Protein AF-A0A1J6I7J4-F1 (afdb_monomer_lite)

Sequence (229 aa):
MTAVVKELNVFGKALRKLKGFAKSGVIAELDLENLRLIEEYEADLLDKGVRLSNWLIREGGPSLFGVVHERLVAMYVCAGRGIEAERHLWQMKLVGKEVSGDLHDIVLAICASQKEPEVGPISRLLTRMEASSSLQKKKTLSWLLRGYIKGGHFENAAETVIKMLDLGLYPEFLDRAAVLQGLRRRIQQSGTLEIYLNLCKNLSDASLIGPCLVYLYVNKYRLWIIRML

Foldseek 3Di:
DVVLLVVLLVLLVVVVVVVVCCVVVVDPDDDPVNVVVSVVVLVVSLVVLVVVLVVCVVVHDLVCQLVSLVSNLSSCLSVLNLVSNLVSVVSNVVSVHDDDLVSLLSSLLSLLQDLDRDPVSNVVSCVVLVPDDLVSVLSSLQSSLNSNLNNLVLLVNLVSQLVCVVSVHHHDLVSLVSSLVSLVVVVVDPPSVVSNVVSLVSCVVVVNDPWDWDWDQDPVVRDTDTDID

Secondary structure (DSSP, 8-state):
-HHHHHHHHHHHHHHHHHHHHHHTTSSPPPPHHHHHHHHHHHHHHHHHHHHHHHHHHHHS-GGGHHHHHHHHHHHHHHTT-HHHHHHHHHHHHHTT----HHHHHHHHHHHHTSSS--HHHHHHHHHHHHTS-HHHHHHHHHHHHHHHHHHT-HHHHHHHHHHHHHTT----HHHHHHHHHHHHHTTTSTTHHHHHHHHHHHHHHTTSS---EEEEEEGGGTEEEEEE-

Structure (mmCIF, N/CA/C/O backbone):
data_AF-A0A1J6I7J4-F1
#
_entry.id   AF-A0A1J6I7J4-F1
#
loop_
_atom_site.group_PDB
_atom_site.id
_atom_site.type_symbol
_atom_site.label_atom_id
_atom_site.label_alt_id
_atom_site.label_comp_id
_atom_site.label_asym_id
_atom_site.label_entity_id
_atom_site.label_seq_id
_atom_site.pdbx_PDB_ins_code
_atom_site.Cartn_x
_atom_site.Cartn_y
_atom_site.Cartn_z
_atom_site.occupancy
_atom_site.B_iso_or_equiv
_atom_site.auth_seq_id
_atom_site.auth_comp_id
_atom_site.auth_asym_id
_atom_site.auth_atom_id
_atom_site.pdbx_PDB_model_num
ATOM 1 N N . MET A 1 1 ? 6.935 -3.105 -24.595 1.00 90.12 1 MET A N 1
ATOM 2 C CA . MET A 1 1 ? 6.648 -2.997 -23.142 1.00 90.12 1 MET A CA 1
ATOM 3 C C . MET A 1 1 ? 5.395 -2.186 -22.814 1.00 90.12 1 MET A C 1
ATOM 5 O O . MET A 1 1 ? 4.614 -2.637 -21.993 1.00 90.12 1 MET A O 1
ATOM 9 N N . THR A 1 2 ? 5.137 -1.032 -23.447 1.00 92.94 2 THR A N 1
ATOM 10 C CA . THR A 1 2 ? 3.926 -0.222 -23.169 1.00 92.94 2 THR A CA 1
ATOM 11 C C . THR A 1 2 ? 2.611 -1.001 -23.294 1.00 92.94 2 THR A C 1
ATOM 13 O O . THR A 1 2 ? 1.718 -0.805 -22.477 1.00 92.94 2 THR A O 1
ATOM 16 N N . ALA A 1 3 ? 2.498 -1.895 -24.283 1.00 95.25 3 ALA A N 1
ATOM 17 C CA . ALA A 1 3 ? 1.334 -2.768 -24.444 1.00 95.25 3 ALA A CA 1
ATOM 18 C C . ALA A 1 3 ? 1.115 -3.681 -23.223 1.00 95.25 3 ALA A C 1
ATOM 20 O O . ALA A 1 3 ? 0.004 -3.734 -22.717 1.00 95.25 3 ALA A O 1
ATOM 21 N N . VAL A 1 4 ? 2.181 -4.289 -22.686 1.00 95.88 4 VAL A N 1
ATOM 22 C CA . VAL A 1 4 ? 2.126 -5.132 -21.474 1.00 95.88 4 VAL A CA 1
ATOM 23 C C . VAL A 1 4 ? 1.622 -4.335 -20.270 1.00 95.88 4 VAL A C 1
ATOM 25 O O . VAL A 1 4 ? 0.728 -4.783 -19.564 1.00 95.88 4 VAL A O 1
ATOM 28 N N . VAL A 1 5 ? 2.132 -3.115 -20.065 1.00 96.56 5 VAL A N 1
ATOM 29 C CA . VAL A 1 5 ? 1.671 -2.240 -18.970 1.00 96.56 5 VAL A CA 1
ATOM 30 C C . VAL A 1 5 ? 0.188 -1.887 -19.125 1.00 96.56 5 VAL A C 1
ATOM 32 O O . VAL A 1 5 ? -0.555 -1.888 -18.146 1.00 96.56 5 VAL A O 1
ATOM 35 N N . LYS A 1 6 ? -0.260 -1.580 -20.350 1.00 97.06 6 LYS A N 1
ATOM 36 C CA . LYS A 1 6 ? -1.675 -1.293 -20.621 1.00 97.06 6 LYS A CA 1
ATOM 37 C C . LYS A 1 6 ? -2.552 -2.510 -20.334 1.00 97.06 6 LYS A C 1
ATOM 39 O O . LYS A 1 6 ? -3.569 -2.347 -19.667 1.00 97.06 6 LYS A O 1
ATOM 44 N N . GLU A 1 7 ? -2.132 -3.686 -20.785 1.00 97.38 7 GLU A N 1
ATOM 45 C CA . GLU A 1 7 ? -2.846 -4.944 -20.577 1.00 97.38 7 GLU A CA 1
ATOM 46 C C . GLU A 1 7 ? -2.979 -5.265 -19.085 1.00 97.38 7 GLU A C 1
ATOM 48 O O . GLU A 1 7 ? -4.094 -5.390 -18.589 1.00 97.38 7 GLU A O 1
ATOM 53 N N . LEU A 1 8 ? -1.875 -5.245 -18.328 1.00 96.69 8 LEU A N 1
ATOM 54 C CA . LEU A 1 8 ? -1.898 -5.458 -16.875 1.00 96.69 8 LEU A CA 1
ATOM 55 C C . LEU A 1 8 ? -2.769 -4.433 -16.139 1.00 96.69 8 LEU A C 1
ATOM 57 O O . LEU A 1 8 ? -3.445 -4.768 -15.170 1.00 96.69 8 LEU A O 1
ATOM 61 N N . ASN A 1 9 ? -2.796 -3.177 -16.590 1.00 96.31 9 ASN A N 1
ATOM 62 C CA . ASN A 1 9 ? -3.659 -2.165 -15.987 1.00 96.31 9 ASN A CA 1
ATOM 63 C C . ASN A 1 9 ? -5.150 -2.452 -16.238 1.00 96.31 9 ASN A C 1
ATOM 65 O O . ASN A 1 9 ? -5.967 -2.300 -15.326 1.00 96.31 9 ASN A O 1
ATOM 69 N N . VAL A 1 10 ? -5.527 -2.846 -17.460 1.00 97.12 10 VAL A N 1
ATOM 70 C CA . VAL A 1 10 ? -6.915 -3.228 -17.772 1.00 97.12 10 VAL A CA 1
ATOM 71 C C . VAL A 1 10 ? -7.292 -4.497 -17.012 1.00 97.12 10 VAL A C 1
ATOM 73 O O . VAL A 1 10 ? -8.324 -4.510 -16.338 1.00 97.12 10 VAL A O 1
ATOM 76 N N . PHE A 1 11 ? -6.422 -5.503 -17.026 1.00 96.12 11 PHE A N 1
ATOM 77 C CA . PHE A 1 11 ? -6.580 -6.744 -16.279 1.00 96.12 11 PHE A CA 1
ATOM 78 C C . PHE A 1 11 ? -6.774 -6.489 -14.778 1.00 96.12 11 PHE A C 1
ATOM 80 O O . PHE A 1 11 ? -7.785 -6.885 -14.201 1.00 96.12 11 PHE A O 1
ATOM 87 N N . GLY A 1 12 ? -5.895 -5.705 -14.147 1.00 93.88 12 GLY A N 1
ATOM 88 C CA . GLY A 1 12 ? -6.000 -5.359 -12.729 1.00 93.88 12 GLY A CA 1
ATOM 89 C C . GLY A 1 12 ? -7.252 -4.540 -12.379 1.00 93.88 12 GLY A C 1
ATOM 90 O O . GLY A 1 12 ? -7.748 -4.600 -11.249 1.00 93.88 12 GLY A O 1
ATOM 91 N N . LYS A 1 13 ? -7.807 -3.762 -13.320 1.00 94.62 13 LYS A N 1
ATOM 92 C CA . LYS A 1 13 ? -9.119 -3.103 -13.153 1.00 94.62 13 LYS A CA 1
ATOM 93 C C . LYS A 1 13 ? -10.266 -4.110 -13.237 1.00 94.62 13 LYS A C 1
ATOM 95 O O . LYS A 1 13 ? -11.162 -4.060 -12.392 1.00 94.62 13 LYS A O 1
ATOM 100 N N . ALA A 1 14 ? -10.227 -5.019 -14.208 1.00 95.12 14 ALA A N 1
ATOM 101 C CA . ALA A 1 14 ? -11.224 -6.072 -14.369 1.00 95.12 14 ALA A CA 1
ATOM 102 C C . ALA A 1 14 ? -11.257 -6.997 -13.143 1.00 95.12 14 ALA A C 1
ATOM 104 O O . ALA A 1 14 ? -12.323 -7.210 -12.567 1.00 95.12 14 ALA A O 1
ATOM 105 N N . LEU A 1 15 ? -10.091 -7.430 -12.655 1.00 93.31 15 LEU A N 1
ATOM 106 C CA . LEU A 1 15 ? -9.968 -8.284 -11.475 1.00 93.31 15 LEU A CA 1
ATOM 107 C C . LEU A 1 15 ? -10.516 -7.611 -10.209 1.00 93.31 15 LEU A C 1
ATOM 109 O O . LEU A 1 15 ? -11.200 -8.246 -9.407 1.00 93.31 15 LEU A O 1
ATOM 113 N N . ARG A 1 16 ? -10.275 -6.305 -10.027 1.00 91.75 16 ARG A N 1
ATOM 114 C CA . ARG A 1 16 ? -10.876 -5.541 -8.919 1.00 91.75 16 ARG A CA 1
ATOM 115 C C . ARG A 1 16 ? -12.399 -5.512 -8.997 1.00 91.75 16 ARG A C 1
ATOM 117 O O . ARG A 1 16 ? -13.049 -5.655 -7.964 1.00 91.75 16 ARG A O 1
ATOM 124 N N . LYS A 1 17 ? -12.961 -5.344 -10.196 1.00 94.00 17 LYS A N 1
ATOM 125 C CA . LYS A 1 17 ? -14.413 -5.351 -10.414 1.00 94.00 17 LYS A CA 1
ATOM 126 C C . LYS A 1 17 ? -15.009 -6.734 -10.134 1.00 94.00 17 LYS A C 1
ATOM 128 O O . LYS A 1 17 ? -15.995 -6.823 -9.410 1.00 94.00 17 LYS A O 1
ATOM 133 N N . LEU A 1 18 ? -14.355 -7.794 -10.610 1.00 92.88 18 LEU A N 1
ATOM 134 C CA . LEU A 1 18 ? -14.734 -9.187 -10.363 1.00 92.88 18 LEU A CA 1
ATOM 135 C C . LEU A 1 18 ? -14.739 -9.521 -8.862 1.00 92.88 18 LEU A C 1
ATOM 137 O O . LEU A 1 18 ? -15.746 -9.984 -8.334 1.00 92.88 18 LEU A O 1
ATOM 141 N N . LYS A 1 19 ? -13.657 -9.184 -8.145 1.00 89.88 19 LYS A N 1
ATOM 142 C CA . LYS A 1 19 ? -13.578 -9.331 -6.679 1.00 89.88 19 LYS A CA 1
ATOM 143 C C . LYS A 1 19 ? -14.652 -8.511 -5.956 1.00 89.88 19 LYS A C 1
ATOM 145 O O . LYS A 1 19 ? -15.117 -8.918 -4.896 1.00 89.88 19 LYS A O 1
ATOM 150 N N . GLY A 1 20 ? -15.038 -7.361 -6.509 1.00 91.00 20 GLY A N 1
ATOM 151 C CA . GLY A 1 20 ? -16.156 -6.557 -6.016 1.00 91.00 20 GLY A CA 1
ATOM 152 C C . GLY A 1 20 ? -17.492 -7.294 -6.113 1.00 91.00 20 GLY A C 1
ATOM 153 O O . GLY A 1 20 ? -18.204 -7.361 -5.117 1.00 91.00 20 GLY A O 1
ATOM 154 N N . PHE A 1 21 ? -17.791 -7.898 -7.268 1.00 92.75 21 PHE A N 1
ATOM 155 C CA . PHE A 1 21 ? -19.015 -8.681 -7.470 1.00 92.75 21 PHE A CA 1
ATOM 156 C C . PHE A 1 21 ? -19.095 -9.913 -6.569 1.00 92.75 21 PHE A C 1
ATOM 158 O O . PHE A 1 21 ? -20.166 -10.200 -6.034 1.00 92.75 21 PHE A O 1
ATOM 165 N N . ALA A 1 22 ? -17.971 -10.604 -6.359 1.00 91.19 22 ALA A N 1
ATOM 166 C CA . ALA A 1 22 ? -17.907 -11.727 -5.427 1.00 91.19 22 ALA A CA 1
ATOM 167 C C . ALA A 1 22 ? -18.201 -11.264 -3.989 1.00 91.19 22 ALA A C 1
ATOM 169 O O . ALA A 1 22 ? -19.047 -11.832 -3.308 1.00 91.19 22 ALA A O 1
ATOM 170 N N . LYS A 1 23 ? -17.588 -10.155 -3.544 1.00 88.50 23 LYS A N 1
ATOM 171 C CA . LYS A 1 23 ? -17.830 -9.586 -2.204 1.00 88.50 23 LYS A CA 1
ATOM 172 C C . LYS A 1 23 ? -19.267 -9.116 -1.979 1.00 88.50 23 LYS A C 1
ATOM 174 O O . LYS A 1 23 ? -19.726 -9.139 -0.843 1.00 88.50 23 LYS A O 1
ATOM 179 N N . SER A 1 24 ? -19.959 -8.659 -3.022 1.00 92.69 24 SER A N 1
ATOM 180 C CA . SER A 1 24 ? -21.369 -8.264 -2.936 1.00 92.69 24 SER A CA 1
ATOM 181 C C . SER A 1 24 ? -22.344 -9.436 -3.092 1.00 92.69 24 SER A C 1
ATOM 183 O O . SER A 1 24 ? -23.548 -9.202 -3.086 1.00 92.69 24 SER A O 1
ATOM 185 N N . GLY A 1 25 ? -21.854 -10.667 -3.278 1.00 90.75 25 GLY A N 1
ATOM 186 C CA . GLY A 1 25 ? -22.686 -11.855 -3.493 1.00 90.75 25 GLY A CA 1
ATOM 187 C C . GLY A 1 25 ? -23.414 -11.880 -4.841 1.00 90.75 25 GLY A C 1
ATOM 188 O O . GLY A 1 25 ? -24.369 -12.630 -5.003 1.00 90.75 25 GLY A O 1
ATOM 189 N N . VAL A 1 26 ? -22.991 -11.053 -5.806 1.00 93.00 26 VAL A N 1
ATOM 190 C CA . VAL A 1 26 ? -23.589 -11.002 -7.157 1.00 93.00 26 VAL A CA 1
ATOM 191 C C . VAL A 1 26 ? -23.143 -12.201 -7.994 1.00 93.00 26 VAL A C 1
ATOM 193 O O . VAL A 1 26 ? -23.877 -12.665 -8.860 1.00 93.00 26 VAL A O 1
ATOM 196 N N . ILE A 1 27 ? -21.939 -12.700 -7.727 1.00 90.69 27 ILE A N 1
ATOM 197 C CA . ILE A 1 27 ? -21.405 -13.938 -8.291 1.00 90.69 27 ILE A CA 1
ATOM 198 C C . ILE A 1 27 ? -20.942 -14.845 -7.153 1.00 90.69 27 ILE A C 1
ATOM 200 O O . ILE A 1 27 ? -20.643 -14.359 -6.058 1.00 90.69 27 ILE A O 1
ATOM 204 N N . ALA A 1 28 ? -20.857 -16.148 -7.428 1.00 87.19 28 ALA A N 1
ATOM 205 C CA . ALA A 1 28 ? -20.211 -17.095 -6.528 1.00 87.19 28 ALA A CA 1
ATOM 206 C C . ALA A 1 28 ? -18.733 -16.728 -6.310 1.00 87.19 28 ALA A C 1
ATOM 208 O O . ALA A 1 28 ? -18.117 -16.035 -7.129 1.00 87.19 28 ALA A O 1
ATOM 209 N N . GLU A 1 29 ? -18.163 -17.196 -5.199 1.00 88.44 29 GLU A N 1
ATOM 210 C CA . GLU A 1 29 ? -16.726 -17.078 -4.973 1.00 88.44 29 GLU A CA 1
ATOM 211 C C . GLU A 1 29 ? -15.949 -17.776 -6.094 1.00 88.44 29 GLU A C 1
ATOM 213 O O . GLU A 1 29 ? -16.383 -18.789 -6.642 1.00 88.44 29 GLU A O 1
ATOM 218 N N . LEU A 1 30 ? -14.803 -17.197 -6.454 1.00 88.62 30 LEU A N 1
ATOM 219 C CA . LEU A 1 30 ? -13.928 -17.767 -7.471 1.00 88.62 30 LEU A CA 1
ATOM 220 C C . LEU A 1 30 ? -13.358 -19.084 -6.947 1.00 88.62 30 LEU A C 1
ATOM 222 O O . LEU A 1 30 ? -12.719 -19.101 -5.894 1.00 88.62 30 LEU A O 1
ATOM 226 N N . ASP A 1 31 ? -13.584 -20.165 -7.687 1.00 91.25 31 ASP A N 1
ATOM 227 C CA . ASP A 1 31 ? -12.979 -21.455 -7.377 1.00 91.25 31 ASP A CA 1
ATOM 228 C C . ASP A 1 31 ? -11.457 -21.449 -7.620 1.00 91.25 31 ASP A C 1
ATOM 230 O O . ASP A 1 31 ? -10.872 -20.504 -8.162 1.00 91.25 31 ASP A O 1
ATOM 234 N N . LEU A 1 32 ? -10.803 -22.526 -7.182 1.00 92.00 32 LEU A N 1
ATOM 235 C CA . LEU A 1 32 ? -9.351 -22.675 -7.278 1.00 92.00 32 LEU A CA 1
ATOM 236 C C . LEU A 1 32 ? -8.844 -22.636 -8.725 1.00 92.00 32 LEU A C 1
ATOM 238 O O . LEU A 1 32 ? -7.763 -22.103 -8.966 1.00 92.00 32 LEU A O 1
ATOM 242 N N . GLU A 1 33 ? -9.613 -23.160 -9.679 1.00 94.25 33 GLU A N 1
ATOM 243 C CA . GLU A 1 33 ? -9.210 -23.195 -11.086 1.00 94.25 33 GLU A CA 1
ATOM 244 C C . GLU A 1 33 ? -9.259 -21.793 -11.705 1.00 94.25 33 GLU A C 1
ATOM 246 O O . GLU A 1 33 ? -8.304 -21.355 -12.342 1.00 94.25 33 GLU A O 1
ATOM 251 N N . ASN A 1 34 ? -10.318 -21.026 -11.436 1.00 92.31 34 ASN A N 1
ATOM 252 C CA . ASN A 1 34 ? -10.420 -19.631 -11.857 1.00 92.31 34 ASN A CA 1
ATOM 253 C C . ASN A 1 34 ? -9.291 -18.773 -11.271 1.00 92.31 34 ASN A C 1
ATOM 255 O O . ASN A 1 34 ? -8.719 -17.940 -11.976 1.00 92.31 34 ASN A O 1
ATOM 259 N N . LEU A 1 35 ? -8.960 -18.966 -9.988 1.00 92.44 35 LEU A N 1
ATOM 260 C CA . LEU A 1 35 ? -7.845 -18.264 -9.344 1.00 92.44 35 LEU A CA 1
ATOM 261 C C . LEU A 1 35 ? -6.507 -18.617 -9.997 1.00 92.44 35 LEU A C 1
ATOM 263 O O . LEU A 1 35 ? -5.724 -17.716 -10.293 1.00 92.44 35 LEU A O 1
ATOM 267 N N . ARG A 1 36 ? -6.286 -19.899 -10.294 1.00 95.62 36 ARG A N 1
ATOM 268 C CA . ARG A 1 36 ? -5.085 -20.369 -10.982 1.00 95.62 36 ARG A CA 1
ATOM 269 C C . ARG A 1 36 ? -4.945 -19.756 -12.376 1.00 95.62 36 ARG A C 1
ATOM 271 O O . ARG A 1 36 ? -3.881 -19.241 -12.696 1.00 95.62 36 ARG A O 1
ATOM 278 N N . LEU A 1 37 ? -6.008 -19.743 -13.180 1.00 96.00 37 LEU A N 1
ATOM 279 C CA . LEU A 1 37 ? -5.988 -19.142 -14.521 1.00 96.00 37 LEU A CA 1
ATOM 280 C C . LEU A 1 37 ? -5.699 -17.633 -14.479 1.00 96.00 37 LEU A C 1
ATOM 282 O O . LEU A 1 37 ? -4.979 -17.108 -15.329 1.00 96.00 37 LEU A O 1
ATOM 286 N N . ILE A 1 38 ? -6.240 -16.930 -13.479 1.00 94.75 38 ILE A N 1
ATOM 287 C CA . ILE A 1 38 ? -5.956 -15.509 -13.230 1.00 94.75 38 ILE A CA 1
ATOM 288 C C . ILE A 1 38 ? -4.466 -15.301 -12.928 1.00 94.75 38 ILE A C 1
ATOM 290 O O . ILE A 1 38 ? -3.851 -14.401 -13.502 1.00 94.75 38 ILE A O 1
ATOM 294 N N . GLU A 1 39 ? -3.891 -16.120 -12.046 1.00 94.00 39 GLU A N 1
ATOM 295 C CA . GLU A 1 39 ? -2.477 -16.042 -11.665 1.00 94.00 39 GLU A CA 1
ATOM 296 C C . GLU A 1 39 ? -1.546 -16.408 -12.829 1.00 94.00 39 GLU A C 1
ATOM 298 O O . GLU A 1 39 ? -0.570 -15.699 -13.077 1.00 94.00 39 GLU A O 1
ATOM 303 N N . GLU A 1 40 ? -1.865 -17.458 -13.591 1.00 96.81 40 GLU A N 1
ATOM 304 C CA . GLU A 1 40 ? -1.101 -17.876 -14.772 1.00 96.81 40 GLU A CA 1
ATOM 305 C C . GLU A 1 40 ? -1.101 -16.791 -15.860 1.00 96.81 40 GLU A C 1
ATOM 307 O O . GLU A 1 40 ? -0.050 -16.489 -16.429 1.00 96.81 40 GLU A O 1
ATOM 312 N N . TYR A 1 41 ? -2.246 -16.145 -16.113 1.00 96.94 41 TYR A N 1
ATOM 313 C CA . TYR A 1 41 ? -2.334 -15.049 -17.082 1.00 96.94 41 TYR A CA 1
ATOM 314 C C . TYR A 1 41 ? -1.487 -13.837 -16.670 1.00 96.94 41 TYR A C 1
ATOM 316 O O . TYR A 1 41 ? -0.754 -13.272 -17.486 1.00 96.94 41 TYR A O 1
ATOM 324 N N . GLU A 1 42 ? -1.557 -13.436 -15.397 1.00 96.31 42 GLU A N 1
ATOM 325 C CA . GLU A 1 42 ? -0.736 -12.339 -14.880 1.00 96.31 42 GLU A CA 1
ATOM 326 C C . GLU A 1 42 ? 0.760 -12.676 -14.957 1.00 96.31 42 GLU A C 1
ATOM 328 O O . GLU A 1 42 ? 1.560 -11.840 -15.390 1.00 96.31 42 GLU A O 1
ATOM 333 N N . ALA A 1 43 ? 1.137 -13.907 -14.599 1.00 96.50 43 ALA A N 1
ATOM 334 C CA . ALA A 1 43 ? 2.514 -14.382 -14.660 1.00 96.50 43 ALA A CA 1
ATOM 335 C C . ALA A 1 43 ? 3.069 -14.393 -16.095 1.00 96.50 43 ALA A C 1
ATOM 337 O O . ALA A 1 43 ? 4.185 -13.919 -16.311 1.00 96.50 43 ALA A O 1
ATOM 338 N N . ASP A 1 44 ? 2.295 -14.853 -17.082 1.00 97.62 44 ASP A N 1
ATOM 339 C CA . ASP A 1 44 ? 2.693 -14.845 -18.497 1.00 97.62 44 ASP A CA 1
ATOM 340 C C . ASP A 1 44 ? 2.885 -13.414 -19.035 1.00 97.62 44 ASP A C 1
ATOM 342 O O . ASP A 1 44 ? 3.866 -13.118 -19.726 1.00 97.62 44 ASP A O 1
ATOM 346 N N . LEU A 1 45 ? 2.002 -12.478 -18.666 1.00 96.62 45 LEU A N 1
ATOM 347 C CA . LEU A 1 45 ? 2.169 -11.064 -19.019 1.00 96.62 45 LEU A CA 1
ATOM 348 C C . LEU A 1 45 ? 3.437 -10.458 -18.406 1.00 96.62 45 LEU A C 1
ATOM 350 O O . LEU A 1 45 ? 4.160 -9.721 -19.089 1.00 96.62 45 LEU A O 1
ATOM 354 N N . LEU A 1 46 ? 3.717 -10.765 -17.138 1.00 97.31 46 LEU A N 1
ATOM 355 C CA . LEU A 1 46 ? 4.933 -10.323 -16.459 1.00 97.31 46 LEU A CA 1
ATOM 356 C C . LEU A 1 46 ? 6.185 -10.909 -17.120 1.00 97.31 46 LEU A C 1
ATOM 358 O O . LEU A 1 46 ? 7.118 -10.158 -17.408 1.00 97.31 46 LEU A O 1
ATOM 362 N N . ASP A 1 47 ? 6.194 -12.207 -17.426 1.00 97.62 47 ASP A N 1
ATOM 363 C CA . ASP A 1 47 ? 7.311 -12.879 -18.095 1.00 97.62 47 ASP A CA 1
ATOM 364 C C . ASP A 1 47 ? 7.590 -12.269 -19.476 1.00 97.62 47 ASP A C 1
ATOM 366 O O . ASP A 1 47 ? 8.726 -11.897 -19.780 1.00 97.62 47 ASP A O 1
ATOM 370 N N . LYS A 1 48 ? 6.552 -12.026 -20.286 1.00 97.06 48 LYS A N 1
ATOM 371 C CA . LYS A 1 48 ? 6.682 -11.296 -21.561 1.00 97.06 48 LYS A CA 1
ATOM 372 C C . LYS A 1 48 ? 7.301 -9.912 -21.368 1.00 97.06 48 LYS A C 1
ATOM 374 O O . LYS A 1 48 ? 8.171 -9.508 -22.145 1.00 97.06 48 LYS A O 1
ATOM 379 N N . GLY A 1 49 ? 6.875 -9.177 -20.341 1.00 96.94 49 GLY A N 1
ATOM 380 C CA . GLY A 1 49 ? 7.440 -7.875 -19.992 1.00 96.94 49 GLY A CA 1
ATOM 381 C C . GLY A 1 49 ? 8.929 -7.944 -19.647 1.00 96.94 49 GLY A C 1
ATOM 382 O O . GLY A 1 49 ? 9.712 -7.155 -20.182 1.00 96.94 49 GLY A O 1
ATOM 383 N N . VAL A 1 50 ? 9.325 -8.924 -18.831 1.00 97.19 50 VAL A N 1
ATOM 384 C CA . VAL A 1 50 ? 10.719 -9.163 -18.425 1.00 97.19 50 VAL A CA 1
ATOM 385 C C . VAL A 1 50 ? 11.589 -9.612 -19.602 1.00 97.19 50 VAL A C 1
ATOM 387 O O . VAL A 1 50 ? 12.707 -9.124 -19.777 1.00 97.19 50 VAL A O 1
ATOM 390 N N . ARG A 1 51 ? 11.093 -10.498 -20.472 1.00 97.00 51 ARG A N 1
ATOM 391 C CA . ARG A 1 51 ? 11.820 -10.909 -21.685 1.00 97.00 51 ARG A CA 1
ATOM 392 C C . ARG A 1 51 ? 12.083 -9.721 -22.606 1.00 97.00 51 ARG A C 1
ATOM 394 O O . ARG A 1 51 ? 13.211 -9.542 -23.062 1.00 97.00 51 ARG A O 1
ATOM 401 N N . LEU A 1 52 ? 11.074 -8.875 -22.824 1.00 95.75 52 LEU A N 1
ATOM 402 C CA . LEU A 1 52 ? 11.222 -7.655 -23.620 1.00 95.75 52 LEU A CA 1
ATOM 403 C C . LEU A 1 52 ? 12.205 -6.666 -22.986 1.00 95.75 52 LEU A C 1
ATOM 405 O O . LEU A 1 52 ? 12.992 -6.064 -23.713 1.00 95.75 52 LEU A O 1
ATOM 409 N N . SER A 1 53 ? 12.191 -6.493 -21.659 1.00 95.94 53 SER A N 1
ATOM 410 C CA . SER A 1 53 ? 13.164 -5.620 -20.994 1.00 95.94 53 SER A CA 1
ATOM 411 C C . SER A 1 53 ? 14.586 -6.151 -21.114 1.00 95.94 53 SER A C 1
ATOM 413 O O . SER A 1 53 ? 15.495 -5.381 -21.398 1.00 95.94 53 SER A O 1
ATOM 415 N N . ASN A 1 54 ? 14.777 -7.462 -20.943 1.00 94.94 54 ASN A N 1
ATOM 416 C CA . ASN A 1 54 ? 16.089 -8.093 -21.058 1.00 94.94 54 ASN A CA 1
ATOM 417 C C . ASN A 1 54 ? 16.636 -7.969 -22.481 1.00 94.94 54 ASN A C 1
ATOM 419 O O . ASN A 1 54 ? 17.808 -7.652 -22.657 1.00 94.94 54 ASN A O 1
ATOM 423 N N . TRP A 1 55 ? 15.786 -8.168 -23.489 1.00 94.69 55 TRP A N 1
ATOM 424 C CA . TRP A 1 55 ? 16.154 -7.946 -24.884 1.00 94.69 55 TRP A CA 1
ATOM 425 C C . TRP A 1 55 ? 16.533 -6.479 -25.146 1.00 94.69 55 TRP A C 1
ATOM 427 O O . TRP A 1 55 ? 17.598 -6.222 -25.695 1.00 94.69 55 TRP A O 1
ATOM 437 N N . LEU A 1 56 ? 15.738 -5.511 -24.665 1.00 93.75 56 LEU A N 1
ATOM 438 C CA . LEU A 1 56 ? 16.040 -4.078 -24.808 1.00 93.75 56 LEU A CA 1
ATOM 439 C C . LEU A 1 56 ? 17.336 -3.653 -24.107 1.00 93.75 56 LEU A C 1
ATOM 441 O O . LEU A 1 56 ? 17.998 -2.739 -24.580 1.00 93.75 56 LEU A O 1
ATOM 445 N N . ILE A 1 57 ? 17.692 -4.278 -22.984 1.00 91.56 57 ILE A N 1
ATOM 446 C CA . ILE A 1 57 ? 18.948 -3.995 -22.275 1.00 91.56 57 ILE A CA 1
ATOM 447 C C . ILE A 1 57 ? 20.152 -4.583 -23.021 1.00 91.56 57 ILE A C 1
ATOM 449 O O . ILE A 1 57 ? 21.224 -3.988 -22.988 1.00 91.56 57 ILE A O 1
ATOM 453 N N . ARG A 1 58 ? 19.988 -5.741 -23.676 1.00 92.31 58 ARG A N 1
ATOM 454 C CA . ARG A 1 58 ? 21.060 -6.417 -24.426 1.00 92.31 58 ARG A CA 1
ATOM 455 C C . ARG A 1 58 ? 21.340 -5.763 -25.776 1.00 92.31 58 ARG A C 1
ATOM 457 O O . ARG A 1 58 ? 22.494 -5.515 -26.092 1.00 92.31 58 ARG A O 1
ATOM 464 N N . GLU A 1 59 ? 20.290 -5.508 -26.550 1.00 92.06 59 GLU A N 1
ATOM 465 C CA . GLU A 1 59 ? 20.401 -4.977 -27.916 1.00 92.06 59 GLU A CA 1
ATOM 466 C C . GLU A 1 59 ? 20.374 -3.444 -27.957 1.00 92.06 59 GLU A C 1
ATOM 468 O O . GLU A 1 59 ? 20.803 -2.821 -28.926 1.00 92.06 59 GLU A O 1
ATOM 473 N N . GLY A 1 60 ? 19.818 -2.815 -26.921 1.00 86.88 60 GLY A N 1
ATOM 474 C CA . GLY A 1 60 ? 19.700 -1.369 -26.825 1.00 86.88 60 GLY A CA 1
ATOM 475 C C . GLY A 1 60 ? 20.916 -0.701 -26.188 1.00 86.88 60 GLY A C 1
ATOM 476 O O . GLY A 1 60 ? 21.743 -1.325 -25.530 1.00 86.88 60 GLY A O 1
ATOM 477 N N . GLY A 1 61 ? 21.002 0.619 -26.352 1.00 87.50 61 GLY A N 1
ATOM 478 C CA . GLY A 1 61 ? 22.029 1.428 -25.699 1.00 87.50 61 GLY A CA 1
ATOM 479 C C . GLY A 1 61 ? 21.685 1.795 -24.244 1.00 87.50 61 GLY A C 1
ATOM 480 O O . GLY A 1 61 ? 20.507 1.791 -23.867 1.00 87.50 61 GLY A O 1
ATOM 481 N N . PRO A 1 62 ? 22.677 2.231 -23.439 1.00 88.50 62 PRO A N 1
ATOM 482 C CA . PRO A 1 62 ? 22.478 2.654 -22.044 1.00 88.50 62 PRO A CA 1
ATOM 483 C C . PRO A 1 62 ? 21.439 3.768 -21.855 1.00 88.50 62 PRO A C 1
ATOM 485 O O . PRO A 1 62 ? 20.803 3.864 -20.806 1.00 88.50 62 PRO A O 1
ATOM 488 N N . SER A 1 63 ? 21.210 4.585 -22.888 1.00 89.44 63 SER A N 1
ATOM 489 C CA . SER A 1 63 ? 20.177 5.629 -22.905 1.00 89.44 63 SER A CA 1
ATOM 490 C C . SER A 1 63 ? 18.756 5.089 -22.695 1.00 89.44 63 SER A C 1
ATOM 492 O O . SER A 1 63 ? 17.877 5.825 -22.247 1.00 89.44 63 SER A O 1
ATOM 494 N N . LEU A 1 64 ? 18.517 3.803 -22.974 1.00 90.81 64 LEU A N 1
ATOM 495 C CA . LEU A 1 64 ? 17.218 3.160 -22.793 1.00 90.81 64 LEU A CA 1
ATOM 496 C C . LEU A 1 64 ? 17.003 2.617 -21.378 1.00 90.81 64 LEU A C 1
ATOM 498 O O . LEU A 1 64 ? 15.854 2.377 -21.010 1.00 90.81 64 LEU A O 1
ATOM 502 N N . PHE A 1 65 ? 18.047 2.450 -20.560 1.00 92.44 65 PHE A N 1
ATOM 503 C CA . PHE A 1 65 ? 17.936 1.763 -19.265 1.00 92.44 65 PHE A CA 1
ATOM 504 C C . PHE A 1 65 ? 16.949 2.450 -18.319 1.00 92.44 65 PHE A C 1
ATOM 506 O O . PHE A 1 65 ? 16.088 1.791 -17.734 1.00 92.44 65 PHE A O 1
ATOM 513 N N . GLY A 1 66 ? 16.994 3.784 -18.236 1.00 92.69 66 GLY A N 1
ATOM 514 C CA . GLY A 1 66 ? 16.044 4.552 -17.427 1.00 92.69 66 GLY A CA 1
ATOM 515 C C . GLY A 1 66 ? 14.592 4.334 -17.862 1.00 92.69 66 GLY A C 1
ATOM 516 O O . GLY A 1 66 ? 13.721 4.113 -17.022 1.00 92.69 66 GLY A O 1
ATOM 517 N N . VAL A 1 67 ? 14.335 4.323 -19.175 1.00 92.88 67 VAL A N 1
ATOM 518 C CA . VAL A 1 67 ? 12.998 4.076 -19.741 1.00 92.88 67 VAL A CA 1
ATOM 519 C C . VAL A 1 67 ? 12.563 2.629 -19.512 1.00 92.88 67 VAL A C 1
ATOM 521 O O . VAL A 1 67 ? 11.393 2.373 -19.227 1.00 92.88 67 VAL A O 1
ATOM 524 N N . VAL A 1 68 ? 13.486 1.670 -19.616 1.00 95.44 68 VAL A N 1
ATOM 525 C CA . VAL A 1 68 ? 13.189 0.256 -19.381 1.00 95.44 68 VAL A CA 1
ATOM 526 C C . VAL A 1 68 ? 12.755 0.032 -17.935 1.00 95.44 68 VAL A C 1
ATOM 528 O O . VAL A 1 68 ? 11.693 -0.549 -17.700 1.00 95.44 68 VAL A O 1
ATOM 531 N N . HIS A 1 69 ? 13.518 0.544 -16.969 1.00 96.06 69 HIS A N 1
ATOM 532 C CA . HIS A 1 69 ? 13.171 0.419 -15.556 1.00 96.06 69 HIS A CA 1
ATOM 533 C C . HIS A 1 69 ? 11.881 1.159 -15.204 1.00 96.06 69 HIS A C 1
ATOM 535 O O . HIS A 1 69 ? 11.053 0.592 -14.502 1.00 96.06 69 HIS A O 1
ATOM 541 N N . GLU A 1 70 ? 11.631 2.344 -15.767 1.00 95.12 70 GLU A N 1
ATOM 542 C CA . GLU A 1 70 ? 10.358 3.058 -15.593 1.00 95.12 70 GLU A CA 1
ATOM 543 C C . GLU A 1 70 ? 9.153 2.202 -16.022 1.00 95.12 70 GLU A C 1
ATOM 545 O O . GLU A 1 70 ? 8.141 2.112 -15.320 1.00 95.12 70 GLU A O 1
ATOM 550 N N . ARG A 1 71 ? 9.267 1.506 -17.160 1.00 95.75 71 ARG A N 1
ATOM 551 C CA . ARG A 1 71 ? 8.213 0.604 -17.643 1.00 95.75 71 ARG A CA 1
ATOM 552 C C . ARG A 1 71 ? 8.068 -0.646 -16.783 1.00 95.75 71 ARG A C 1
ATOM 554 O O . ARG A 1 71 ? 6.935 -1.076 -16.580 1.00 95.75 71 ARG A O 1
ATOM 561 N N . LEU A 1 72 ? 9.165 -1.205 -16.273 1.00 97.19 72 LEU A N 1
ATOM 562 C CA . LEU A 1 72 ? 9.123 -2.335 -15.341 1.00 97.19 72 LEU A CA 1
ATOM 563 C C . LEU A 1 72 ? 8.462 -1.943 -14.017 1.00 97.19 72 LEU A C 1
ATOM 565 O O . LEU A 1 72 ? 7.616 -2.686 -13.530 1.00 97.19 72 LEU A O 1
ATOM 569 N N . VAL A 1 73 ? 8.753 -0.757 -13.475 1.00 97.12 73 VAL A N 1
ATOM 570 C CA . VAL A 1 73 ? 8.059 -0.247 -12.282 1.00 97.12 73 VAL A CA 1
ATOM 571 C C . VAL A 1 73 ? 6.562 -0.148 -12.553 1.00 97.12 73 VAL A C 1
ATOM 573 O O . VAL A 1 73 ? 5.775 -0.696 -11.789 1.00 97.12 73 VAL A O 1
ATOM 576 N N . ALA A 1 74 ? 6.150 0.479 -13.660 1.00 96.12 74 ALA A N 1
ATOM 577 C CA . ALA A 1 74 ? 4.731 0.594 -14.003 1.00 96.12 74 ALA A CA 1
ATOM 578 C C . ALA A 1 74 ? 4.044 -0.779 -14.148 1.00 96.12 74 ALA A C 1
ATOM 580 O O . ALA A 1 74 ? 2.913 -0.957 -13.696 1.00 96.12 74 ALA A O 1
ATOM 581 N N . MET A 1 75 ? 4.736 -1.748 -14.751 1.00 97.38 75 MET A N 1
ATOM 582 C CA . MET A 1 75 ? 4.279 -3.129 -14.908 1.00 97.38 75 MET A CA 1
ATOM 583 C C . MET A 1 75 ? 4.049 -3.806 -13.549 1.00 97.38 75 MET A C 1
ATOM 585 O O . MET A 1 75 ? 2.947 -4.279 -13.276 1.00 97.38 75 MET A O 1
ATOM 589 N N . TYR A 1 76 ? 5.053 -3.791 -12.671 1.00 97.69 76 TYR A N 1
ATOM 590 C CA . TYR A 1 76 ? 4.962 -4.401 -11.345 1.00 97.69 76 TYR A CA 1
ATOM 591 C C . TYR A 1 76 ? 3.972 -3.680 -10.427 1.00 97.69 76 TYR A C 1
ATOM 593 O O . TYR A 1 76 ? 3.269 -4.331 -9.660 1.00 97.69 76 TYR A O 1
ATOM 601 N N . VAL A 1 77 ? 3.832 -2.358 -10.551 1.00 96.06 77 VAL A N 1
ATOM 602 C CA . VAL A 1 77 ? 2.781 -1.589 -9.869 1.00 96.06 77 VAL A CA 1
ATOM 603 C C . VAL A 1 77 ? 1.388 -2.073 -10.283 1.00 96.06 77 VAL A C 1
ATOM 605 O O . VAL A 1 77 ? 0.534 -2.266 -9.417 1.00 96.06 77 VAL A O 1
ATOM 608 N N . CYS A 1 78 ? 1.151 -2.309 -11.579 1.00 95.50 78 CYS A N 1
ATOM 609 C CA . CYS A 1 78 ? -0.138 -2.823 -12.060 1.00 95.50 78 CYS A CA 1
ATOM 610 C C . CYS A 1 78 ? -0.441 -4.225 -11.517 1.00 95.50 78 CYS A C 1
ATOM 612 O O . CYS A 1 78 ? -1.584 -4.481 -11.144 1.00 95.50 78 CYS A O 1
ATOM 614 N N . ALA A 1 79 ? 0.582 -5.076 -11.416 1.00 94.88 79 ALA A N 1
ATOM 615 C CA . ALA A 1 79 ? 0.483 -6.427 -10.865 1.00 94.88 79 ALA A CA 1
ATOM 616 C C . ALA A 1 79 ? 0.531 -6.483 -9.323 1.00 94.88 79 ALA A C 1
ATOM 618 O O . ALA A 1 79 ? 0.546 -7.552 -8.726 1.00 94.88 79 ALA A O 1
ATOM 619 N N . GLY A 1 80 ? 0.619 -5.336 -8.638 1.00 94.44 80 GLY A N 1
ATOM 620 C CA . GLY A 1 80 ? 0.715 -5.302 -7.177 1.00 94.44 80 GLY A CA 1
ATOM 621 C C . GLY A 1 80 ? 1.988 -5.946 -6.615 1.00 94.44 80 GLY A C 1
ATOM 622 O O . GLY A 1 80 ? 1.987 -6.383 -5.470 1.00 94.44 80 GLY A O 1
ATOM 623 N N . ARG A 1 81 ? 3.077 -5.991 -7.386 1.00 95.25 81 ARG A N 1
ATOM 624 C CA . ARG A 1 81 ? 4.369 -6.595 -7.030 1.00 95.25 81 ARG A CA 1
ATOM 625 C C . ARG A 1 81 ? 5.340 -5.544 -6.482 1.00 95.25 81 ARG A C 1
ATOM 627 O O . ARG A 1 81 ? 6.163 -4.975 -7.198 1.00 95.25 81 ARG A O 1
ATOM 634 N N . GLY A 1 82 ? 5.183 -5.225 -5.196 1.00 95.56 82 GLY A N 1
ATOM 635 C CA . GLY A 1 82 ? 5.858 -4.087 -4.555 1.00 95.56 82 GLY A CA 1
ATOM 636 C C . GLY A 1 82 ? 7.379 -4.221 -4.494 1.00 95.56 82 GLY A C 1
ATOM 637 O O . GLY A 1 82 ? 8.088 -3.265 -4.797 1.00 95.56 82 GLY A O 1
ATOM 638 N N . ILE A 1 83 ? 7.878 -5.413 -4.161 1.00 95.06 83 ILE A N 1
ATOM 639 C CA . ILE A 1 83 ? 9.315 -5.672 -3.998 1.00 95.06 83 ILE A CA 1
ATOM 640 C C . ILE A 1 83 ? 10.045 -5.474 -5.330 1.00 95.06 83 ILE A C 1
ATOM 642 O O . ILE A 1 83 ? 11.080 -4.814 -5.383 1.00 95.06 83 ILE A O 1
ATOM 646 N N . GLU A 1 84 ? 9.501 -5.989 -6.433 1.00 96.81 84 GLU A N 1
ATOM 647 C CA . GLU A 1 84 ? 10.115 -5.812 -7.751 1.00 96.81 84 GLU A CA 1
ATOM 648 C C . GLU A 1 84 ? 10.011 -4.376 -8.246 1.00 96.81 84 GLU A C 1
ATOM 650 O O . GLU A 1 84 ? 10.966 -3.856 -8.829 1.00 96.81 84 GLU A O 1
ATOM 655 N N . ALA A 1 85 ? 8.884 -3.712 -7.979 1.00 97.06 85 ALA A N 1
ATOM 656 C CA . ALA A 1 85 ? 8.741 -2.297 -8.282 1.00 97.06 85 ALA A CA 1
ATOM 657 C C . ALA A 1 85 ? 9.785 -1.456 -7.523 1.00 97.06 85 ALA A C 1
ATOM 659 O O . ALA A 1 85 ? 10.439 -0.614 -8.134 1.00 97.06 85 ALA A O 1
ATOM 660 N N . GLU A 1 86 ? 10.012 -1.716 -6.231 1.00 95.88 86 GLU A N 1
ATOM 661 C CA . GLU A 1 86 ? 11.036 -1.032 -5.429 1.00 95.88 86 GLU A CA 1
ATOM 662 C C . GLU A 1 86 ? 12.451 -1.288 -5.961 1.00 95.88 86 GLU A C 1
ATOM 664 O O . GLU A 1 86 ? 13.220 -0.340 -6.139 1.00 95.88 86 GLU A O 1
ATOM 669 N N . ARG A 1 87 ? 12.774 -2.535 -6.331 1.00 95.75 87 ARG A N 1
ATOM 670 C CA . ARG A 1 87 ? 14.062 -2.866 -6.964 1.00 95.75 87 ARG A CA 1
ATOM 671 C C . ARG A 1 87 ? 14.298 -2.054 -8.236 1.00 95.75 87 ARG A C 1
ATOM 673 O O . ARG A 1 87 ? 15.399 -1.548 -8.444 1.00 95.75 87 ARG A O 1
ATOM 680 N N . HIS A 1 88 ? 13.287 -1.894 -9.090 1.00 96.06 88 HIS A N 1
ATOM 681 C CA . HIS A 1 88 ? 13.441 -1.106 -10.315 1.00 96.06 88 HIS A CA 1
ATOM 682 C C . HIS A 1 88 ? 13.425 0.408 -10.083 1.00 96.06 88 HIS A C 1
ATOM 684 O O . HIS A 1 88 ? 14.096 1.116 -10.832 1.00 96.06 88 HIS A O 1
ATOM 690 N N . LEU A 1 89 ? 12.774 0.909 -9.027 1.00 95.00 89 LEU A N 1
ATOM 691 C CA . LEU A 1 89 ? 12.958 2.297 -8.587 1.00 95.00 89 LEU A CA 1
ATOM 692 C C . LEU A 1 89 ? 14.419 2.573 -8.210 1.00 95.00 89 LEU A C 1
ATOM 694 O O . LEU A 1 89 ? 14.961 3.621 -8.567 1.00 95.00 89 LEU A O 1
ATOM 698 N N . TRP A 1 90 ? 15.080 1.624 -7.542 1.00 92.69 90 TRP A N 1
ATOM 699 C CA . TRP A 1 90 ? 16.507 1.736 -7.245 1.00 92.69 90 TRP A CA 1
ATOM 700 C C . TRP A 1 90 ? 17.359 1.759 -8.518 1.00 92.69 90 TRP A C 1
ATOM 702 O O . TRP A 1 90 ? 18.235 2.611 -8.658 1.00 92.69 90 TRP A O 1
ATOM 712 N N . GLN A 1 91 ? 17.063 0.887 -9.486 1.00 94.44 91 GLN A N 1
ATOM 713 C CA . GLN A 1 91 ? 17.771 0.880 -10.769 1.00 94.44 91 GLN A CA 1
ATOM 714 C C . GLN A 1 91 ? 17.587 2.189 -11.548 1.00 94.44 91 GLN A C 1
ATOM 716 O O . GLN A 1 91 ? 18.559 2.706 -12.089 1.00 94.44 91 GLN A O 1
ATOM 721 N N . MET A 1 92 ? 16.384 2.781 -11.547 1.00 93.94 92 MET A N 1
ATOM 722 C CA . MET A 1 92 ? 16.155 4.114 -12.127 1.00 93.94 92 MET A CA 1
ATOM 723 C C . MET A 1 92 ? 17.067 5.167 -11.491 1.00 93.94 92 MET A C 1
ATOM 725 O O . MET A 1 92 ? 17.697 5.944 -12.207 1.00 93.94 92 MET A O 1
ATOM 729 N N . LYS A 1 93 ? 17.189 5.154 -10.158 1.00 91.00 93 LYS A N 1
ATOM 730 C CA . LYS A 1 93 ? 18.071 6.071 -9.429 1.00 91.00 93 LYS A CA 1
ATOM 731 C C . LYS A 1 93 ? 19.543 5.876 -9.808 1.00 91.00 93 LYS A C 1
ATOM 733 O O . LYS A 1 93 ? 20.239 6.867 -10.004 1.00 91.00 93 LYS A O 1
ATOM 738 N N . LEU A 1 94 ? 20.007 4.629 -9.943 1.00 92.19 94 LEU A N 1
ATOM 739 C CA . LEU A 1 94 ? 21.389 4.315 -10.336 1.00 92.19 94 LEU A CA 1
ATOM 740 C C . LEU A 1 94 ? 21.740 4.831 -11.735 1.00 92.19 94 LEU A C 1
ATOM 742 O O . LEU A 1 94 ? 22.854 5.296 -11.949 1.00 92.19 94 LEU A O 1
ATOM 746 N N . VAL A 1 95 ? 20.790 4.796 -12.671 1.00 92.75 95 VAL A N 1
ATOM 747 C CA . VAL A 1 95 ? 20.987 5.308 -14.040 1.00 92.75 95 VAL A CA 1
ATOM 748 C C . VAL A 1 95 ? 20.634 6.795 -14.188 1.00 92.75 95 VAL A C 1
ATOM 750 O O . VAL A 1 95 ? 20.513 7.289 -15.306 1.00 92.75 95 VAL A O 1
ATOM 753 N N . GLY A 1 96 ? 20.442 7.517 -13.077 1.00 90.25 96 GLY A N 1
ATOM 754 C CA . GLY A 1 96 ? 20.179 8.961 -13.070 1.00 90.25 96 GLY A CA 1
ATOM 755 C C . GLY A 1 96 ? 18.786 9.367 -13.561 1.00 90.25 96 GLY A C 1
ATOM 756 O O . GLY A 1 96 ? 18.560 10.533 -13.877 1.00 90.25 96 GLY A O 1
ATOM 757 N N . LYS A 1 97 ? 17.835 8.431 -13.642 1.00 90.19 97 LYS A N 1
ATOM 758 C CA . LYS A 1 97 ? 16.455 8.715 -14.046 1.00 90.19 97 LYS A CA 1
ATOM 759 C C . LYS A 1 97 ? 15.643 9.173 -12.835 1.00 90.19 97 LYS A C 1
ATOM 761 O O . LYS A 1 97 ? 15.526 8.455 -11.842 1.00 90.19 97 LYS A O 1
ATOM 766 N N . GLU A 1 98 ? 15.041 10.353 -12.940 1.00 87.12 98 GLU A N 1
ATOM 767 C CA . GLU A 1 98 ? 14.189 10.888 -11.880 1.00 87.12 98 GLU A CA 1
ATOM 768 C C . GLU A 1 98 ? 12.956 10.010 -11.624 1.00 87.12 98 GLU A C 1
ATOM 770 O O . GLU A 1 98 ? 12.279 9.547 -12.545 1.00 87.12 98 GLU A O 1
ATOM 775 N N . VAL A 1 99 ? 12.652 9.821 -10.339 1.00 86.56 99 VAL A N 1
ATOM 776 C CA . VAL A 1 99 ? 11.469 9.107 -9.853 1.00 86.56 99 VAL A CA 1
ATOM 777 C C . VAL A 1 99 ? 10.496 10.121 -9.262 1.00 86.56 99 VAL A C 1
ATOM 779 O O . VAL A 1 99 ? 10.816 10.801 -8.275 1.00 86.56 99 VAL A O 1
ATOM 782 N N . SER A 1 100 ? 9.288 10.185 -9.826 1.00 86.56 100 SER A N 1
ATOM 783 C CA . SER A 1 100 ? 8.225 11.041 -9.297 1.00 86.56 100 SER A CA 1
ATOM 784 C C . SER A 1 100 ? 7.848 10.632 -7.868 1.00 86.56 100 SER A C 1
ATOM 786 O O . SER A 1 100 ? 7.830 9.448 -7.522 1.00 86.56 100 SER A O 1
ATOM 788 N N . GLY A 1 101 ? 7.547 11.620 -7.017 1.00 85.38 101 GLY A N 1
ATOM 789 C CA . GLY A 1 101 ? 7.135 11.365 -5.630 1.00 85.38 101 GLY A CA 1
ATOM 790 C C . GLY A 1 101 ? 5.886 10.482 -5.544 1.00 85.38 101 GLY A C 1
ATOM 791 O O . GLY A 1 101 ? 5.827 9.581 -4.715 1.00 85.38 101 GLY A O 1
ATOM 792 N N . ASP A 1 102 ? 4.942 10.666 -6.470 1.00 89.00 102 ASP A N 1
ATOM 793 C CA . ASP A 1 102 ? 3.717 9.862 -6.543 1.00 89.00 102 ASP A CA 1
ATOM 794 C C . ASP A 1 102 ? 3.993 8.387 -6.825 1.00 89.00 102 ASP A C 1
ATOM 796 O O . ASP A 1 102 ? 3.423 7.516 -6.173 1.00 89.00 102 ASP A O 1
ATOM 800 N N . LEU A 1 103 ? 4.881 8.087 -7.780 1.00 91.31 103 LEU A N 1
ATOM 801 C CA . LEU A 1 103 ? 5.217 6.703 -8.112 1.00 91.31 103 LEU A CA 1
ATOM 802 C C . LEU A 1 103 ? 5.881 6.004 -6.925 1.00 91.31 103 LEU A C 1
ATOM 804 O O . LEU A 1 103 ? 5.583 4.849 -6.631 1.00 91.31 103 LEU A O 1
ATOM 808 N N . HIS A 1 104 ? 6.742 6.730 -6.220 1.00 92.62 104 HIS A N 1
ATOM 809 C CA . HIS A 1 104 ? 7.388 6.251 -5.011 1.00 92.62 104 HIS A CA 1
ATOM 810 C C . HIS A 1 104 ? 6.371 5.940 -3.894 1.00 92.62 104 HIS A C 1
ATOM 812 O O . HIS A 1 104 ? 6.416 4.857 -3.309 1.00 92.62 104 HIS A O 1
ATOM 818 N N . ASP A 1 105 ? 5.420 6.843 -3.634 1.00 95.00 105 ASP A N 1
ATOM 819 C CA . ASP A 1 105 ? 4.352 6.643 -2.642 1.00 95.00 105 ASP A CA 1
ATOM 820 C C . ASP A 1 105 ? 3.429 5.456 -3.008 1.00 95.00 105 ASP A C 1
ATOM 822 O O . ASP A 1 105 ? 3.016 4.689 -2.135 1.00 95.00 105 ASP A O 1
ATOM 826 N N . ILE A 1 106 ? 3.147 5.249 -4.302 1.00 95.88 106 ILE A N 1
ATOM 827 C CA . ILE A 1 106 ? 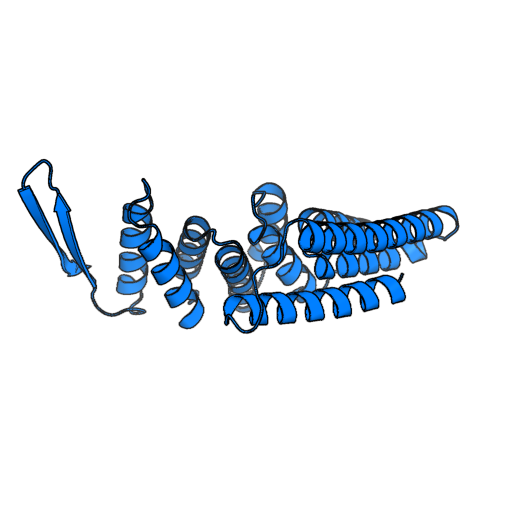2.377 4.093 -4.791 1.00 95.88 106 ILE A CA 1
ATOM 828 C C . ILE A 1 106 ? 3.115 2.781 -4.504 1.00 95.88 106 ILE A C 1
ATOM 830 O O . ILE A 1 106 ? 2.507 1.840 -3.990 1.00 95.88 106 ILE A O 1
ATOM 834 N N . VAL A 1 107 ? 4.413 2.701 -4.815 1.00 96.88 107 VAL A N 1
ATOM 835 C CA . VAL A 1 107 ? 5.212 1.490 -4.557 1.00 96.88 107 VAL A CA 1
ATOM 836 C C . VAL A 1 107 ? 5.275 1.192 -3.058 1.00 96.88 107 VAL A C 1
ATOM 838 O O . VAL A 1 107 ? 5.077 0.042 -2.666 1.00 96.88 107 VAL A O 1
ATOM 841 N N . LEU A 1 108 ? 5.438 2.220 -2.218 1.00 96.88 108 LEU A N 1
ATOM 842 C CA . LEU A 1 108 ? 5.394 2.087 -0.759 1.00 96.88 108 LEU A CA 1
ATOM 843 C C . LEU A 1 108 ? 4.081 1.455 -0.281 1.00 96.88 108 LEU A C 1
ATOM 845 O O . LEU A 1 108 ? 4.102 0.488 0.482 1.00 96.88 108 LEU A O 1
ATOM 849 N N . ALA A 1 109 ? 2.943 1.957 -0.764 1.00 97.38 109 ALA A N 1
ATOM 850 C CA . ALA A 1 109 ? 1.636 1.420 -0.403 1.00 97.38 109 ALA A CA 1
ATOM 851 C C . ALA A 1 109 ? 1.448 -0.036 -0.861 1.00 97.38 109 ALA A C 1
ATOM 853 O O . ALA A 1 109 ? 0.826 -0.829 -0.155 1.00 97.38 109 ALA A O 1
ATOM 854 N N . ILE A 1 110 ? 1.994 -0.409 -2.024 1.00 97.31 110 ILE A N 1
ATOM 855 C CA . ILE A 1 110 ? 1.930 -1.786 -2.527 1.00 97.31 110 ILE A CA 1
ATOM 856 C C . ILE A 1 110 ? 2.768 -2.722 -1.654 1.00 97.31 110 ILE A C 1
ATOM 858 O O . ILE A 1 110 ? 2.254 -3.772 -1.266 1.00 97.31 110 ILE A O 1
ATOM 862 N N . CYS A 1 111 ? 4.006 -2.347 -1.312 1.00 97.19 111 CYS A N 1
ATOM 863 C CA . CYS A 1 111 ? 4.858 -3.108 -0.388 1.00 97.19 111 CYS A CA 1
ATOM 864 C C . CYS A 1 111 ? 4.164 -3.326 0.962 1.00 97.19 111 CYS A C 1
ATOM 866 O O . CYS A 1 111 ? 4.114 -4.446 1.459 1.00 97.19 111 CYS A O 1
ATOM 868 N N . ALA A 1 112 ? 3.555 -2.274 1.510 1.00 97.44 112 ALA A N 1
ATOM 869 C CA . ALA A 1 112 ? 2.823 -2.339 2.771 1.00 97.44 112 ALA A CA 1
ATOM 870 C C . ALA A 1 112 ? 1.541 -3.185 2.702 1.00 97.44 112 ALA A C 1
ATOM 872 O O . ALA A 1 112 ? 1.062 -3.648 3.729 1.00 97.44 112 ALA A O 1
ATOM 873 N N . SER A 1 113 ? 0.977 -3.400 1.509 1.00 96.75 113 SER A N 1
ATOM 874 C CA . SER A 1 113 ? -0.243 -4.198 1.322 1.00 96.75 113 SER A CA 1
ATOM 875 C C . SER A 1 113 ? -0.003 -5.686 1.051 1.00 96.75 113 SER A C 1
ATOM 877 O O . SER A 1 113 ? -0.974 -6.433 0.931 1.00 96.75 113 SER A O 1
ATOM 879 N N . GLN A 1 114 ? 1.258 -6.116 0.918 1.00 94.38 114 GLN A N 1
ATOM 880 C CA . GLN A 1 114 ? 1.609 -7.518 0.661 1.00 94.38 114 GLN A CA 1
ATOM 881 C C . GLN A 1 114 ? 1.125 -8.424 1.788 1.00 94.38 114 GLN A C 1
ATOM 883 O O . GLN A 1 114 ? 1.037 -7.981 2.923 1.00 94.38 114 GLN A O 1
ATOM 888 N N . LYS A 1 115 ? 0.861 -9.703 1.502 1.00 90.25 115 LYS A N 1
ATOM 889 C CA . LYS A 1 115 ? 0.457 -10.679 2.532 1.00 90.25 115 LYS A CA 1
ATOM 890 C C . LYS A 1 115 ? 1.471 -10.753 3.681 1.00 90.25 115 LYS A C 1
ATOM 892 O O . LYS A 1 115 ? 1.075 -10.808 4.838 1.00 90.25 115 LYS A O 1
ATOM 897 N N . GLU A 1 116 ? 2.753 -10.703 3.341 1.00 89.94 116 GLU A N 1
ATOM 898 C CA . GLU A 1 116 ? 3.877 -10.652 4.273 1.00 89.94 116 GLU A CA 1
ATOM 899 C C . GLU A 1 116 ? 4.709 -9.408 3.926 1.00 89.94 116 GLU A C 1
ATOM 901 O O . GLU A 1 116 ? 5.506 -9.435 2.986 1.00 89.94 116 GLU A O 1
ATOM 906 N N . PRO A 1 117 ? 4.455 -8.264 4.584 1.00 85.75 117 PRO A N 1
ATOM 907 C CA . PRO A 1 117 ? 5.120 -7.016 4.250 1.00 85.75 117 PRO A CA 1
ATOM 908 C C . PRO A 1 117 ? 6.569 -7.054 4.735 1.00 85.75 117 PRO A C 1
ATOM 910 O O . PRO A 1 117 ? 6.850 -7.073 5.933 1.00 85.75 117 PRO A O 1
ATOM 913 N N . GLU A 1 118 ? 7.510 -7.024 3.794 1.00 89.69 118 GLU A N 1
ATOM 914 C CA . GLU A 1 118 ? 8.927 -6.936 4.127 1.00 89.69 118 GLU A CA 1
ATOM 915 C C . GLU A 1 118 ? 9.289 -5.536 4.637 1.00 89.69 118 GLU A C 1
ATOM 917 O O . GLU A 1 118 ? 9.105 -4.522 3.955 1.00 89.69 118 GLU A O 1
ATOM 922 N N . VAL A 1 119 ? 9.896 -5.483 5.824 1.00 90.62 119 VAL A N 1
ATOM 923 C CA . VAL A 1 119 ? 10.321 -4.223 6.453 1.00 90.62 119 VAL A CA 1
ATOM 924 C C . VAL A 1 119 ? 11.423 -3.533 5.641 1.00 90.62 119 VAL A C 1
ATOM 926 O O . VAL A 1 119 ? 11.476 -2.308 5.598 1.00 90.62 119 VAL A O 1
ATOM 929 N N . GLY A 1 120 ? 12.287 -4.296 4.959 1.00 92.38 120 GLY A N 1
ATOM 930 C CA . GLY A 1 120 ? 13.428 -3.775 4.195 1.00 92.38 120 GLY A CA 1
ATOM 931 C C . GLY A 1 120 ? 13.043 -2.818 3.054 1.00 92.38 120 GLY A C 1
ATOM 932 O O . GLY A 1 120 ? 13.492 -1.673 3.055 1.00 92.38 120 GLY A O 1
ATOM 933 N N . PRO A 1 121 ? 12.225 -3.238 2.071 1.00 91.56 121 PRO A N 1
ATOM 934 C CA . PRO A 1 121 ? 11.737 -2.348 1.015 1.00 91.56 121 PRO A CA 1
ATOM 935 C C . PRO A 1 121 ? 10.977 -1.131 1.558 1.00 91.56 121 PRO A C 1
ATOM 937 O O . PRO A 1 121 ? 11.189 -0.011 1.098 1.00 91.56 121 PRO A O 1
ATOM 940 N N . ILE A 1 122 ? 10.124 -1.330 2.570 1.00 94.06 122 ILE A N 1
ATOM 941 C CA . ILE A 1 122 ? 9.332 -0.251 3.176 1.00 94.06 122 ILE A CA 1
ATOM 942 C C . ILE A 1 122 ? 10.246 0.785 3.844 1.00 94.06 122 ILE A C 1
ATOM 944 O O . ILE A 1 122 ? 10.076 1.984 3.623 1.00 94.06 122 ILE A O 1
ATOM 948 N N . SER A 1 123 ? 11.241 0.346 4.619 1.00 92.94 123 SER A N 1
ATOM 949 C CA . SER A 1 123 ? 12.171 1.245 5.308 1.00 92.94 123 SER A CA 1
ATOM 950 C C . SER A 1 123 ? 13.035 2.032 4.325 1.00 92.94 123 SER A C 1
ATOM 952 O O . SER A 1 123 ? 13.154 3.248 4.474 1.00 92.94 123 SER A O 1
ATOM 954 N N . ARG A 1 124 ? 13.555 1.387 3.268 1.00 91.00 124 ARG A N 1
ATOM 955 C CA . ARG A 1 124 ? 14.317 2.064 2.204 1.00 91.00 124 ARG A CA 1
ATOM 956 C C . ARG A 1 124 ? 13.504 3.160 1.530 1.00 91.00 124 ARG A C 1
ATOM 958 O O . ARG A 1 124 ? 14.006 4.272 1.386 1.00 91.00 124 ARG A O 1
ATOM 965 N N . LEU A 1 125 ? 12.253 2.882 1.173 1.00 92.31 125 LEU A N 1
ATOM 966 C CA . LEU A 1 125 ? 11.355 3.888 0.603 1.00 92.31 125 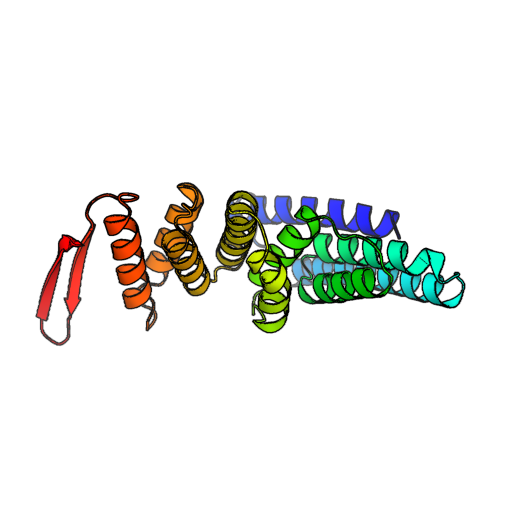LEU A CA 1
ATOM 967 C C . LEU A 1 125 ? 11.105 5.032 1.607 1.00 92.31 125 LEU A C 1
ATOM 969 O O . LEU A 1 125 ? 11.160 6.207 1.250 1.00 92.31 125 LEU A O 1
ATOM 973 N N . LEU A 1 126 ? 10.921 4.729 2.892 1.00 92.19 126 LEU A N 1
ATOM 974 C CA . LEU A 1 126 ? 10.695 5.757 3.912 1.00 92.19 126 LEU A CA 1
ATOM 975 C C . LEU A 1 126 ? 11.899 6.677 4.176 1.00 92.19 126 LEU A C 1
ATOM 977 O O . LEU A 1 126 ? 11.681 7.790 4.647 1.00 92.19 126 LEU A O 1
ATOM 981 N N . THR A 1 127 ? 13.133 6.305 3.821 1.00 88.56 127 THR A N 1
ATOM 982 C CA . THR A 1 127 ? 14.314 7.179 4.021 1.00 88.56 127 THR A CA 1
ATOM 983 C C . THR A 1 127 ? 14.175 8.548 3.346 1.00 88.56 127 THR A C 1
ATOM 985 O O . THR A 1 127 ? 14.565 9.571 3.905 1.00 88.56 127 THR A O 1
ATOM 988 N N . ARG A 1 128 ? 13.535 8.615 2.167 1.00 79.62 128 ARG A N 1
ATOM 989 C CA . ARG A 1 128 ? 13.300 9.884 1.449 1.00 79.62 128 ARG A CA 1
ATOM 990 C C . ARG A 1 128 ? 12.366 10.821 2.217 1.00 79.62 128 ARG A C 1
ATOM 992 O O . ARG A 1 128 ? 12.431 12.039 2.049 1.00 79.62 128 ARG A O 1
ATOM 999 N N . MET A 1 129 ? 11.488 10.259 3.043 1.00 84.81 129 MET A N 1
ATOM 1000 C CA . MET A 1 129 ? 10.503 11.021 3.796 1.00 84.81 129 MET A CA 1
ATOM 1001 C C . MET A 1 129 ? 11.172 11.939 4.825 1.00 84.81 129 MET A C 1
ATOM 1003 O O . MET A 1 129 ? 10.675 13.040 5.052 1.00 84.81 129 MET A O 1
ATOM 1007 N N . GLU A 1 130 ? 12.291 11.536 5.431 1.00 81.44 130 GLU A N 1
ATOM 1008 C CA . GLU A 1 130 ? 12.922 12.264 6.542 1.00 81.44 130 GLU A CA 1
ATOM 1009 C C . GLU A 1 130 ? 13.307 13.700 6.166 1.00 81.44 130 GLU A C 1
ATOM 1011 O O . GLU A 1 130 ? 12.999 14.635 6.911 1.00 81.44 130 GLU A O 1
ATOM 1016 N N . ALA A 1 131 ? 13.850 13.882 4.960 1.00 84.06 131 ALA A N 1
ATOM 1017 C CA . ALA A 1 131 ? 14.260 15.174 4.406 1.00 84.06 131 ALA A CA 1
ATOM 1018 C C . ALA A 1 131 ? 13.126 15.954 3.703 1.00 84.06 131 ALA A C 1
ATOM 1020 O O . ALA A 1 131 ? 13.369 17.011 3.126 1.00 84.06 131 ALA A O 1
ATOM 1021 N N . SER A 1 132 ? 11.891 15.440 3.704 1.00 86.81 132 SER A N 1
ATOM 1022 C CA . SER A 1 132 ? 10.768 16.050 2.978 1.00 86.81 132 SER A CA 1
ATOM 1023 C C . SER A 1 132 ? 9.965 17.054 3.821 1.00 86.81 132 SER A C 1
ATOM 1025 O O . SER A 1 132 ? 10.029 17.063 5.054 1.00 86.81 132 SER A O 1
ATOM 1027 N N . SER A 1 133 ? 9.192 17.915 3.151 1.00 91.62 133 SER A N 1
ATOM 1028 C CA . SER A 1 133 ? 8.303 18.879 3.810 1.00 91.62 133 SER A CA 1
ATOM 1029 C C . SER A 1 133 ? 7.202 18.178 4.613 1.00 91.62 133 SER A C 1
ATOM 1031 O O . SER A 1 133 ? 6.811 17.057 4.297 1.00 91.62 133 SER A O 1
ATOM 1033 N N . SER A 1 134 ? 6.641 18.857 5.618 1.00 91.50 134 SER A N 1
ATOM 1034 C CA . SER A 1 134 ? 5.525 18.330 6.428 1.00 91.50 134 SER A CA 1
ATOM 1035 C C . SER A 1 134 ? 4.347 17.836 5.567 1.00 91.50 134 SER A C 1
ATOM 1037 O O . SER A 1 134 ? 3.825 16.740 5.781 1.00 91.50 134 SER A O 1
ATOM 1039 N N . LEU A 1 135 ? 3.999 18.585 4.513 1.00 91.81 135 LEU A N 1
ATOM 1040 C CA . LEU A 1 135 ? 2.950 18.199 3.566 1.00 91.81 135 LEU A CA 1
ATOM 1041 C C . LEU A 1 135 ? 3.270 16.876 2.853 1.00 91.81 135 LEU A C 1
ATOM 1043 O O . LEU A 1 135 ? 2.410 15.999 2.753 1.00 91.81 135 LEU A O 1
ATOM 1047 N N . GLN A 1 136 ? 4.509 16.714 2.382 1.00 92.38 136 GLN A N 1
ATOM 1048 C CA . GLN A 1 136 ? 4.929 15.490 1.706 1.00 92.38 136 GLN A CA 1
ATOM 1049 C C . GLN A 1 136 ? 5.017 14.313 2.687 1.00 92.38 136 GLN A C 1
ATOM 1051 O O . GLN A 1 136 ? 4.563 13.221 2.353 1.00 92.38 136 GLN A O 1
ATOM 1056 N N . LYS A 1 137 ? 5.485 14.539 3.924 1.00 94.81 137 LYS A N 1
ATOM 1057 C CA . LYS A 1 137 ? 5.465 13.534 5.002 1.00 94.81 137 LYS A CA 1
ATOM 1058 C C . LYS A 1 137 ? 4.048 13.032 5.274 1.00 94.81 137 LYS A C 1
ATOM 1060 O O . LYS A 1 137 ? 3.832 11.820 5.288 1.00 94.81 137 LYS A O 1
ATOM 1065 N N . LYS A 1 138 ? 3.065 13.938 5.412 1.00 95.81 138 LYS A N 1
ATOM 1066 C CA . LYS A 1 138 ? 1.648 13.565 5.593 1.00 95.81 138 LYS A CA 1
ATOM 1067 C C . LYS A 1 138 ? 1.171 12.682 4.444 1.00 95.81 138 LYS A C 1
ATOM 1069 O O . LYS A 1 138 ? 0.541 11.652 4.688 1.00 95.81 138 LYS A O 1
ATOM 1074 N N . LYS A 1 139 ? 1.472 13.069 3.203 1.00 95.25 139 LYS A N 1
ATOM 1075 C CA . LYS A 1 139 ? 1.072 12.324 2.006 1.00 95.25 139 LYS A CA 1
ATOM 1076 C C . LYS A 1 139 ? 1.676 10.918 1.977 1.00 95.25 139 LYS A C 1
ATOM 1078 O O . LYS A 1 139 ? 0.924 9.953 1.858 1.00 95.25 139 LYS A O 1
ATOM 1083 N N . THR A 1 140 ? 2.990 10.791 2.154 1.00 95.81 140 THR A N 1
ATOM 1084 C CA . THR A 1 140 ? 3.691 9.500 2.156 1.00 95.81 140 THR A CA 1
ATOM 1085 C C . THR A 1 140 ? 3.186 8.579 3.276 1.00 95.81 140 THR A C 1
ATOM 1087 O O . THR A 1 140 ? 2.877 7.416 3.015 1.00 95.81 140 THR A O 1
ATOM 1090 N N . LEU A 1 141 ? 3.000 9.091 4.501 1.00 97.00 141 LEU A N 1
ATOM 1091 C CA . LEU A 1 141 ? 2.444 8.303 5.613 1.00 97.00 141 LEU A CA 1
ATOM 1092 C C . LEU A 1 141 ? 0.984 7.895 5.376 1.00 97.00 141 LEU A C 1
ATOM 1094 O O . LEU A 1 141 ? 0.602 6.785 5.733 1.00 97.00 141 LEU A O 1
ATOM 1098 N N . SER A 1 142 ? 0.182 8.735 4.715 1.00 97.31 142 SER A N 1
ATOM 1099 C CA . SER A 1 142 ? -1.198 8.383 4.347 1.00 97.31 142 SER A CA 1
ATOM 1100 C C . SER A 1 142 ? -1.240 7.234 3.331 1.00 97.31 142 SER A C 1
ATOM 1102 O O . SER A 1 142 ? -2.086 6.346 3.431 1.00 97.31 142 SER A O 1
ATOM 1104 N N . TRP A 1 143 ? -0.313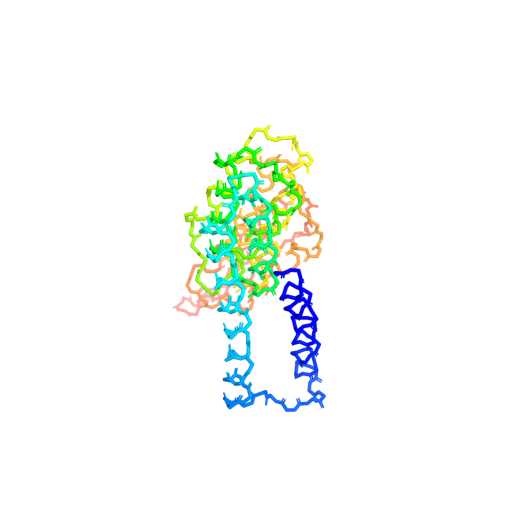 7.209 2.366 1.00 97.69 143 TRP A N 1
ATOM 1105 C CA . TRP A 1 143 ? -0.173 6.092 1.426 1.00 97.69 143 TRP A CA 1
ATOM 1106 C C . TRP A 1 143 ? 0.278 4.805 2.117 1.00 97.69 143 TRP A C 1
ATOM 1108 O O . TRP A 1 143 ? -0.316 3.753 1.873 1.00 97.69 143 TRP A O 1
ATOM 1118 N N . LEU A 1 144 ? 1.265 4.891 3.015 1.00 97.81 144 LEU A N 1
ATOM 1119 C CA . LEU A 1 144 ? 1.709 3.761 3.835 1.00 97.81 144 LEU A CA 1
ATOM 1120 C C . LEU A 1 144 ? 0.550 3.176 4.653 1.00 97.81 144 LEU A C 1
ATOM 1122 O O . LEU A 1 144 ? 0.286 1.975 4.591 1.00 97.81 144 LEU A O 1
ATOM 1126 N N . LEU A 1 145 ? -0.179 4.045 5.358 1.00 98.25 145 LEU A N 1
ATOM 1127 C CA . LEU A 1 145 ? -1.330 3.695 6.183 1.00 98.25 145 LEU A CA 1
ATOM 1128 C C . LEU A 1 145 ? -2.401 2.954 5.375 1.00 98.25 145 LEU A C 1
ATOM 1130 O O . LEU A 1 145 ? -2.846 1.874 5.762 1.00 98.25 145 LEU A O 1
ATOM 1134 N N . ARG A 1 146 ? -2.777 3.491 4.210 1.00 97.69 146 ARG A N 1
ATOM 1135 C CA . ARG A 1 146 ? -3.753 2.854 3.311 1.00 97.69 146 ARG A CA 1
ATOM 1136 C C . ARG A 1 146 ? -3.250 1.534 2.739 1.00 97.69 146 ARG A C 1
ATOM 1138 O O . ARG A 1 146 ? -4.052 0.620 2.548 1.00 97.69 146 ARG A O 1
ATOM 1145 N N . GLY A 1 147 ? -1.945 1.419 2.490 1.00 97.69 147 GLY A N 1
ATOM 1146 C CA . GLY A 1 147 ? -1.291 0.165 2.122 1.00 97.69 147 GLY A CA 1
ATOM 1147 C C . GLY A 1 147 ? -1.486 -0.909 3.192 1.00 97.69 147 GLY A C 1
ATOM 1148 O O . GLY A 1 147 ? -2.041 -1.967 2.895 1.00 97.69 147 GLY A O 1
ATOM 1149 N N . TYR A 1 148 ? -1.143 -0.604 4.446 1.00 98.38 148 TYR A N 1
ATOM 1150 C CA . TYR A 1 148 ? -1.340 -1.521 5.571 1.00 98.38 148 TYR A CA 1
ATOM 1151 C C . TYR A 1 148 ? -2.812 -1.876 5.804 1.00 98.38 148 TYR A C 1
ATOM 1153 O O . TYR A 1 148 ? -3.134 -3.054 5.946 1.00 98.38 148 TYR A O 1
ATOM 1161 N N . ILE A 1 149 ? -3.726 -0.898 5.760 1.00 97.62 149 ILE A N 1
ATOM 1162 C CA . ILE A 1 149 ? -5.176 -1.146 5.866 1.00 97.62 149 ILE A CA 1
ATOM 1163 C C . ILE A 1 149 ? -5.636 -2.122 4.777 1.00 97.62 149 ILE A C 1
ATOM 1165 O O . ILE A 1 149 ? -6.371 -3.068 5.058 1.00 97.62 149 ILE A O 1
ATOM 1169 N N . LYS A 1 150 ? -5.188 -1.922 3.533 1.00 95.12 150 LYS A N 1
ATOM 1170 C CA . LYS A 1 150 ? -5.539 -2.786 2.401 1.00 95.12 150 LYS A CA 1
ATOM 1171 C C . LYS A 1 150 ? -4.980 -4.204 2.552 1.00 95.12 150 LYS A C 1
ATOM 1173 O O . LYS A 1 150 ? -5.670 -5.149 2.176 1.00 95.12 150 LYS A O 1
ATOM 1178 N N . GLY A 1 151 ? -3.764 -4.343 3.083 1.00 94.75 151 GLY A N 1
ATOM 1179 C CA . GLY A 1 151 ? -3.141 -5.636 3.394 1.00 94.75 151 GLY A CA 1
ATOM 1180 C C . GLY A 1 151 ? -3.704 -6.313 4.647 1.00 94.75 151 GLY A C 1
ATOM 1181 O O . GLY A 1 151 ? -3.461 -7.494 4.869 1.00 94.75 151 GLY A O 1
ATOM 1182 N N . GLY A 1 152 ? -4.490 -5.592 5.454 1.00 95.06 152 GLY A N 1
ATOM 1183 C CA . GLY A 1 152 ? -5.007 -6.086 6.727 1.00 95.06 152 GLY A CA 1
ATOM 1184 C C . GLY A 1 152 ? -3.961 -6.117 7.844 1.00 95.06 152 GLY A C 1
ATOM 1185 O O . GLY A 1 152 ? -4.123 -6.895 8.782 1.00 95.06 152 GLY A O 1
ATOM 1186 N N . HIS A 1 153 ? -2.918 -5.290 7.757 1.00 96.31 153 HIS A N 1
ATOM 1187 C CA . HIS A 1 153 ? -1.856 -5.136 8.762 1.00 96.31 153 HIS A CA 1
ATOM 1188 C C . HIS A 1 153 ? -2.217 -4.015 9.731 1.00 96.31 153 HIS A C 1
ATOM 1190 O O . HIS A 1 153 ? -1.653 -2.921 9.688 1.00 96.31 153 HIS A O 1
ATOM 1196 N N . PHE A 1 154 ? -3.248 -4.241 10.543 1.00 96.56 154 PHE A N 1
ATOM 1197 C CA . PHE A 1 154 ? -3.844 -3.181 11.358 1.00 96.56 154 PHE A CA 1
ATOM 1198 C C . PHE A 1 154 ? -2.943 -2.725 12.507 1.00 96.56 154 PHE A C 1
ATOM 1200 O O . PHE A 1 154 ? -3.040 -1.573 12.922 1.00 96.56 154 PHE A O 1
ATOM 1207 N N . GLU A 1 155 ? -2.042 -3.585 12.969 1.00 95.75 155 GLU A N 1
ATOM 1208 C CA . GLU A 1 155 ? -1.009 -3.278 13.953 1.00 95.75 155 GLU A CA 1
ATOM 1209 C C . GLU A 1 155 ? -0.039 -2.225 13.390 1.00 95.75 155 GLU A C 1
ATOM 1211 O O . GLU A 1 155 ? 0.045 -1.114 13.913 1.00 95.75 155 GLU A O 1
ATOM 1216 N N . ASN A 1 156 ? 0.574 -2.500 12.234 1.00 97.12 156 ASN A N 1
ATOM 1217 C CA . ASN A 1 156 ? 1.455 -1.554 11.540 1.00 97.12 156 ASN A CA 1
ATOM 1218 C C . ASN A 1 156 ? 0.710 -0.274 11.115 1.00 97.12 156 ASN A C 1
ATOM 1220 O O . ASN A 1 156 ? 1.275 0.824 11.094 1.00 97.12 156 ASN A O 1
ATOM 1224 N N . ALA A 1 157 ? -0.576 -0.394 10.765 1.00 98.06 157 ALA A N 1
ATOM 1225 C CA . ALA A 1 157 ? -1.423 0.755 10.463 1.00 98.06 157 ALA A CA 1
ATOM 1226 C C . ALA A 1 157 ? -1.619 1.652 11.700 1.00 98.06 157 ALA A C 1
ATOM 1228 O O . ALA A 1 157 ? -1.530 2.874 11.587 1.00 98.06 157 ALA A O 1
ATOM 1229 N N . ALA A 1 158 ? -1.835 1.067 12.880 1.00 97.88 158 ALA A N 1
ATOM 1230 C CA . ALA A 1 158 ? -1.962 1.800 14.136 1.00 97.88 158 ALA A CA 1
ATOM 1231 C C . ALA A 1 158 ? -0.661 2.503 14.526 1.00 97.88 158 ALA A C 1
ATOM 1233 O O . ALA A 1 158 ? -0.688 3.686 14.858 1.00 97.88 158 ALA A O 1
ATOM 1234 N N . GLU A 1 159 ? 0.478 1.820 14.397 1.00 97.38 159 GLU A N 1
ATOM 1235 C CA . GLU A 1 159 ? 1.800 2.429 14.588 1.00 97.38 159 GLU A CA 1
ATOM 1236 C C . GLU A 1 159 ? 2.027 3.601 13.628 1.00 97.38 159 GLU A C 1
ATOM 1238 O O . GLU A 1 159 ? 2.544 4.646 14.020 1.00 97.38 159 GLU A O 1
ATOM 1243 N N . THR A 1 160 ? 1.581 3.470 12.375 1.00 98.12 160 THR A N 1
ATOM 1244 C CA . THR A 1 160 ? 1.666 4.558 11.393 1.00 98.12 160 THR A CA 1
ATOM 1245 C C . THR A 1 160 ? 0.803 5.751 11.805 1.00 98.12 160 THR A C 1
ATOM 1247 O O . THR A 1 160 ? 1.251 6.888 11.670 1.00 98.12 160 THR A O 1
ATOM 1250 N N . VAL A 1 161 ? -0.404 5.522 12.338 1.00 98.31 161 VAL A N 1
ATOM 1251 C CA . VAL A 1 161 ? -1.253 6.599 12.876 1.00 98.31 161 VAL A CA 1
ATOM 1252 C C . VAL A 1 161 ? -0.566 7.298 14.044 1.00 98.31 161 VAL A C 1
ATOM 1254 O O . VAL A 1 161 ? -0.486 8.521 14.029 1.00 98.31 161 VAL A O 1
ATOM 1257 N N . ILE A 1 162 ? -0.035 6.552 15.013 1.00 97.94 162 ILE A N 1
ATOM 1258 C CA . ILE A 1 162 ? 0.670 7.125 16.170 1.00 97.94 162 ILE A CA 1
ATOM 1259 C C . ILE A 1 162 ? 1.866 7.958 15.698 1.00 97.94 162 ILE A C 1
ATOM 1261 O O . ILE A 1 162 ? 1.968 9.129 16.045 1.00 97.94 162 ILE A O 1
ATOM 1265 N N . LYS A 1 163 ? 2.680 7.423 14.781 1.00 97.06 163 LYS A N 1
ATOM 1266 C CA . LYS A 1 163 ? 3.799 8.156 14.173 1.00 97.06 163 LYS A CA 1
ATOM 1267 C C . LYS A 1 163 ? 3.359 9.444 13.475 1.00 97.06 163 LYS A C 1
ATOM 1269 O O . LYS A 1 163 ? 4.091 10.429 13.493 1.00 97.06 163 LYS A O 1
ATOM 1274 N N . MET A 1 164 ? 2.199 9.451 12.813 1.00 97.81 164 MET A N 1
ATOM 1275 C CA . MET A 1 164 ? 1.658 10.684 12.239 1.00 97.81 164 MET A CA 1
ATOM 1276 C C . MET A 1 164 ? 1.373 11.706 13.346 1.00 97.81 164 MET A C 1
ATOM 1278 O O . MET A 1 164 ? 1.820 12.844 13.220 1.00 97.81 164 MET A O 1
ATOM 1282 N N . LEU A 1 165 ? 0.718 11.300 14.438 1.00 97.69 165 LEU A N 1
ATOM 1283 C CA . LEU A 1 165 ? 0.393 12.184 15.564 1.00 97.69 165 LEU A CA 1
ATOM 1284 C C . LEU A 1 165 ? 1.645 12.735 16.255 1.00 97.69 165 LEU A C 1
ATOM 1286 O O . LEU A 1 165 ? 1.710 13.939 16.493 1.00 97.69 165 LEU A O 1
ATOM 1290 N N . ASP A 1 166 ? 2.664 11.900 16.473 1.00 96.62 166 ASP A N 1
ATOM 1291 C CA . ASP A 1 166 ? 3.955 12.311 17.050 1.00 96.62 166 ASP A CA 1
ATOM 1292 C C . ASP A 1 166 ? 4.655 13.389 16.206 1.00 96.62 166 ASP A C 1
ATOM 1294 O O . ASP A 1 166 ? 5.377 14.242 16.720 1.00 96.62 166 ASP A O 1
ATOM 1298 N N . LEU A 1 167 ? 4.425 13.378 14.890 1.00 96.06 167 LEU A N 1
ATOM 1299 C CA . LEU A 1 167 ? 4.938 14.375 13.948 1.00 96.06 167 LEU A CA 1
ATOM 1300 C C . LEU A 1 167 ? 4.022 15.605 13.803 1.00 96.06 167 LEU A C 1
ATOM 1302 O O . LEU A 1 167 ? 4.283 16.459 12.952 1.00 96.06 167 LEU A O 1
ATOM 1306 N N . GLY A 1 168 ? 2.935 15.695 14.575 1.00 96.56 168 GLY A N 1
ATOM 1307 C CA . GLY A 1 168 ? 1.918 16.742 14.444 1.00 96.56 168 GLY A CA 1
ATOM 1308 C C . GLY A 1 168 ? 1.083 16.630 13.161 1.00 96.56 168 GLY A C 1
ATOM 1309 O O . GLY A 1 168 ? 0.521 17.621 12.691 1.00 96.56 168 GLY A O 1
ATOM 1310 N N . LEU A 1 169 ? 1.027 15.441 12.556 1.00 96.88 169 LEU A N 1
ATOM 1311 C CA . LEU A 1 169 ? 0.296 15.145 11.328 1.00 96.88 169 LEU A CA 1
ATOM 1312 C C . LEU A 1 169 ? -0.971 14.354 11.647 1.00 96.88 169 LEU A C 1
ATOM 1314 O O . LEU A 1 169 ? -0.955 13.357 12.360 1.00 96.88 169 LEU A O 1
ATOM 1318 N N . TYR A 1 170 ? -2.080 14.753 11.037 1.00 96.19 170 TYR A N 1
ATOM 1319 C CA . TYR A 1 170 ? -3.379 14.159 11.331 1.00 96.19 170 TYR A CA 1
ATOM 1320 C C . TYR A 1 170 ? -3.852 13.279 10.167 1.00 96.19 170 TYR A C 1
ATOM 1322 O O . TYR A 1 170 ? -4.014 13.798 9.054 1.00 96.19 170 TYR A O 1
ATOM 1330 N N . PRO A 1 171 ? -4.080 11.968 10.390 1.00 95.38 171 PRO A N 1
ATOM 1331 C CA . PRO A 1 171 ? -4.690 11.102 9.389 1.00 95.38 171 PRO A CA 1
ATOM 1332 C C . PRO A 1 171 ? -6.158 11.471 9.154 1.00 95.38 171 PRO A C 1
ATOM 1334 O O . PRO A 1 171 ? -6.844 11.973 10.053 1.00 95.38 171 PRO A O 1
ATOM 1337 N N . GLU A 1 172 ? -6.644 11.171 7.950 1.00 95.94 172 GLU A N 1
ATOM 1338 C CA . GLU A 1 172 ? -8.036 11.401 7.563 1.00 95.94 172 GLU A CA 1
ATOM 1339 C C . GLU A 1 172 ? -8.997 10.537 8.392 1.00 95.94 172 GLU A C 1
ATOM 1341 O O . GLU A 1 172 ? -8.663 9.425 8.808 1.00 95.94 172 GLU A O 1
ATOM 1346 N N . PHE A 1 173 ? -10.224 11.024 8.602 1.00 95.69 173 PHE A N 1
ATOM 1347 C CA . PHE A 1 173 ? -11.225 10.337 9.427 1.00 95.69 173 PHE A CA 1
ATOM 1348 C C . PHE A 1 173 ? -11.453 8.879 9.001 1.00 95.69 173 PHE A C 1
ATOM 1350 O O . PHE A 1 173 ? -11.445 7.983 9.845 1.00 95.69 173 PHE A O 1
ATOM 1357 N N . LEU A 1 174 ? -11.609 8.639 7.694 1.00 96.62 174 LEU A N 1
ATOM 1358 C CA . LEU A 1 174 ? -11.848 7.299 7.152 1.00 96.62 174 LEU A CA 1
ATOM 1359 C C . LEU A 1 174 ? -10.670 6.351 7.399 1.00 96.62 174 LEU A C 1
ATOM 1361 O O . LEU A 1 174 ? -10.892 5.177 7.690 1.00 96.62 174 LEU A O 1
ATOM 1365 N N . ASP A 1 175 ? -9.438 6.860 7.331 1.00 96.81 175 ASP A N 1
ATOM 1366 C CA . ASP A 1 175 ? -8.243 6.057 7.581 1.00 96.81 175 ASP A CA 1
ATOM 1367 C C . ASP A 1 175 ? -8.204 5.633 9.064 1.00 96.81 175 ASP A C 1
ATOM 1369 O O . ASP A 1 175 ? -8.052 4.450 9.367 1.00 96.81 175 ASP A O 1
ATOM 1373 N N . ARG A 1 176 ? -8.471 6.560 9.998 1.00 96.12 176 ARG A N 1
ATOM 1374 C CA . ARG A 1 176 ? -8.552 6.259 11.444 1.00 96.12 176 ARG A CA 1
ATOM 1375 C C . ARG A 1 176 ? -9.654 5.247 11.767 1.00 96.12 176 ARG A C 1
ATOM 1377 O O . ARG A 1 176 ? -9.421 4.287 12.501 1.00 96.12 176 ARG A O 1
ATOM 1384 N N . ALA A 1 177 ? -10.845 5.447 11.203 1.00 96.25 177 ALA A N 1
ATOM 1385 C CA . ALA A 1 177 ? -11.989 4.563 11.409 1.00 96.25 177 ALA A CA 1
ATOM 1386 C C . ALA A 1 177 ? -11.703 3.136 10.912 1.00 96.25 177 ALA A C 1
ATOM 1388 O O . ALA A 1 177 ? -12.038 2.168 11.597 1.00 96.25 177 ALA A O 1
ATOM 1389 N N . ALA A 1 178 ? -11.037 3.001 9.761 1.00 97.56 178 ALA A N 1
ATOM 1390 C CA . ALA A 1 178 ? -10.654 1.708 9.209 1.00 97.56 178 ALA A CA 1
ATOM 1391 C C . ALA A 1 178 ? -9.657 0.956 10.107 1.00 97.56 178 ALA A C 1
ATOM 1393 O O . ALA A 1 178 ? -9.837 -0.243 10.329 1.00 97.56 178 ALA A O 1
ATOM 1394 N N . VAL A 1 179 ? -8.651 1.643 10.669 1.00 97.81 179 VAL A N 1
ATOM 1395 C CA . VAL A 1 179 ? -7.698 1.022 11.611 1.00 97.81 179 VAL A CA 1
ATOM 1396 C C . VAL A 1 179 ? -8.404 0.545 12.878 1.00 97.81 179 VAL A C 1
ATOM 1398 O O . VAL A 1 179 ? -8.272 -0.621 13.247 1.00 97.81 179 VAL A O 1
ATOM 1401 N N . LEU A 1 180 ? -9.204 1.411 13.510 1.00 95.31 180 LEU A N 1
ATOM 1402 C CA . LEU A 1 180 ? -9.948 1.064 14.726 1.00 95.31 180 LEU A CA 1
ATOM 1403 C C . LEU A 1 180 ? -10.886 -0.126 14.495 1.00 95.31 180 LEU A C 1
ATOM 1405 O O . LEU A 1 180 ? -10.935 -1.052 15.306 1.00 95.31 180 LEU A O 1
ATOM 1409 N N . GLN A 1 181 ? -11.610 -0.138 13.373 1.00 95.00 181 GLN A N 1
ATOM 1410 C CA . GLN A 1 181 ? -12.498 -1.243 13.023 1.00 95.00 181 GLN A CA 1
ATOM 1411 C C . GLN A 1 181 ? -11.725 -2.546 12.777 1.00 95.00 181 GLN A C 1
ATOM 1413 O O . GLN A 1 181 ? -12.171 -3.612 13.208 1.00 95.00 181 GLN A O 1
ATOM 1418 N N . GLY A 1 182 ? -10.582 -2.467 12.093 1.00 95.19 182 GLY A N 1
ATOM 1419 C CA . GLY A 1 182 ? -9.719 -3.610 11.817 1.00 95.19 182 GLY A CA 1
ATOM 1420 C C . GLY A 1 182 ? -9.172 -4.261 13.085 1.00 95.19 182 GLY A C 1
ATOM 1421 O O . GLY A 1 182 ? -9.353 -5.464 13.276 1.00 95.19 182 GLY A O 1
ATOM 1422 N N . LEU A 1 183 ? -8.603 -3.458 13.988 1.00 94.81 183 LEU A N 1
ATOM 1423 C CA . LEU A 1 183 ? -8.123 -3.918 15.295 1.00 94.81 183 LEU A CA 1
ATOM 1424 C C . LEU A 1 183 ? -9.258 -4.494 16.148 1.00 94.81 183 LEU A C 1
ATOM 1426 O O . LEU A 1 183 ? -9.127 -5.578 16.709 1.00 94.81 183 LEU A O 1
ATOM 1430 N N . ARG A 1 184 ? -10.417 -3.823 16.197 1.00 90.88 184 ARG A N 1
ATOM 1431 C CA . ARG A 1 184 ? -11.573 -4.295 16.976 1.00 90.88 184 ARG A CA 1
ATOM 1432 C C . ARG A 1 184 ? -12.047 -5.681 16.536 1.00 90.88 184 ARG A C 1
ATOM 1434 O O . ARG A 1 184 ? -12.401 -6.498 17.382 1.00 90.88 184 ARG A O 1
ATOM 1441 N N . ARG A 1 185 ? -12.047 -5.974 15.231 1.00 91.69 185 ARG A N 1
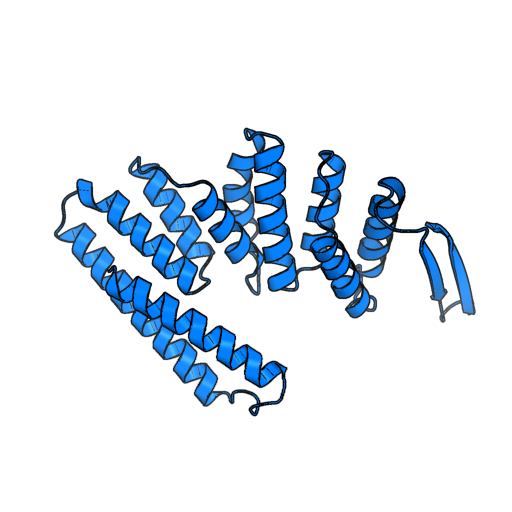ATOM 1442 C CA . ARG A 1 185 ? -12.406 -7.309 14.707 1.00 91.69 185 ARG A CA 1
ATOM 1443 C C . ARG A 1 185 ? -11.430 -8.404 15.142 1.00 91.69 185 ARG A C 1
ATOM 1445 O O . ARG A 1 185 ? -11.800 -9.572 15.130 1.00 91.69 185 ARG A O 1
ATOM 1452 N N . ARG A 1 186 ? -10.211 -8.030 15.527 1.00 88.81 186 ARG A N 1
ATOM 1453 C CA . ARG A 1 186 ? -9.129 -8.930 15.937 1.00 88.81 186 ARG A CA 1
ATOM 1454 C C . ARG A 1 186 ? -8.810 -8.846 17.426 1.00 88.81 186 ARG A C 1
ATOM 1456 O O . ARG A 1 186 ? -7.831 -9.428 17.857 1.00 88.81 186 ARG A O 1
ATOM 1463 N N . ILE A 1 187 ? -9.648 -8.193 18.232 1.00 85.56 187 ILE A N 1
ATOM 1464 C CA . ILE A 1 187 ? -9.331 -7.880 19.636 1.00 85.56 187 ILE A CA 1
ATOM 1465 C C . ILE A 1 187 ? -9.085 -9.106 20.532 1.00 85.56 187 ILE A C 1
ATOM 1467 O O . ILE A 1 187 ? -8.504 -8.975 21.601 1.00 85.56 187 ILE A O 1
ATOM 1471 N N . GLN A 1 188 ? -9.536 -10.290 20.103 1.00 81.31 188 GLN A N 1
ATOM 1472 C CA . GLN A 1 188 ? -9.295 -11.562 20.793 1.00 81.31 188 GLN A CA 1
ATOM 1473 C C . GLN A 1 188 ? -7.900 -12.149 20.509 1.00 81.31 188 GLN A C 1
ATOM 1475 O O . GLN A 1 188 ? -7.490 -13.098 21.172 1.00 81.31 188 GLN A O 1
ATOM 1480 N N . GLN A 1 189 ? -7.177 -11.627 19.514 1.00 86.06 189 GLN A N 1
ATOM 1481 C CA . GLN A 1 189 ? -5.793 -12.004 19.242 1.00 86.06 189 GLN A CA 1
ATOM 1482 C C . GLN A 1 189 ? -4.875 -11.374 20.296 1.00 86.06 189 GLN A C 1
ATOM 1484 O O . GLN A 1 189 ? -5.092 -10.250 20.751 1.00 86.06 189 GLN A O 1
ATOM 1489 N N . SER A 1 190 ? -3.855 -12.125 20.707 1.00 82.50 190 SER A N 1
ATOM 1490 C CA . SER A 1 190 ? -2.891 -11.669 21.711 1.00 82.50 190 SER A CA 1
ATOM 1491 C C . SER A 1 190 ? -2.171 -10.400 21.234 1.00 82.50 190 SER A C 1
ATOM 1493 O O . SER A 1 190 ? -1.719 -10.349 20.094 1.00 82.50 190 SER A O 1
ATOM 1495 N N . GLY A 1 191 ? -2.081 -9.373 22.087 1.00 83.88 191 GLY A N 1
ATOM 1496 C CA . GLY A 1 191 ? -1.403 -8.102 21.789 1.00 83.88 191 GLY A CA 1
ATOM 1497 C C . GLY A 1 191 ? -2.265 -7.048 21.080 1.00 83.88 191 GLY A C 1
ATOM 1498 O O . GLY A 1 191 ? -1.982 -5.852 21.166 1.00 83.88 191 GLY A O 1
ATOM 1499 N N . THR A 1 192 ? -3.345 -7.447 20.397 1.00 88.12 192 THR A N 1
ATOM 1500 C CA . THR A 1 192 ? -4.196 -6.508 19.642 1.00 88.12 192 THR A CA 1
ATOM 1501 C C . THR A 1 192 ? -4.970 -5.559 20.559 1.00 88.12 192 THR A C 1
ATOM 1503 O O . THR A 1 192 ? -5.213 -4.407 20.196 1.00 88.12 192 THR A O 1
ATOM 1506 N N . LEU A 1 193 ? -5.350 -6.013 21.757 1.00 87.44 193 LEU A N 1
ATOM 1507 C CA . LE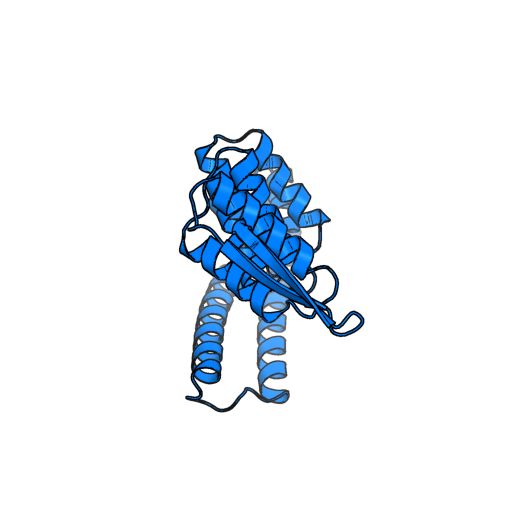U A 1 193 ? -6.049 -5.190 22.742 1.00 87.44 193 LEU A CA 1
ATOM 1508 C C . LEU A 1 193 ? -5.176 -4.021 23.213 1.00 87.44 193 LEU A C 1
ATOM 1510 O O . LEU A 1 193 ? -5.643 -2.885 23.247 1.00 87.44 193 LEU A O 1
ATOM 1514 N N . GLU A 1 194 ? -3.912 -4.278 23.539 1.00 90.12 194 GLU A N 1
ATOM 1515 C CA . GLU A 1 194 ? -2.963 -3.261 23.988 1.00 90.12 194 GLU A CA 1
ATOM 1516 C C . GLU A 1 194 ? -2.751 -2.198 22.905 1.00 90.12 194 GLU A C 1
ATOM 1518 O O . GLU A 1 194 ? -2.824 -1.000 23.189 1.00 90.12 194 GLU A O 1
ATOM 1523 N N . ILE A 1 195 ? -2.577 -2.630 21.652 1.00 93.50 195 ILE A N 1
ATOM 1524 C CA . ILE A 1 195 ? -2.430 -1.735 20.495 1.00 93.50 195 ILE A CA 1
ATOM 1525 C C . ILE A 1 195 ? -3.700 -0.900 20.295 1.00 93.50 195 ILE A C 1
ATOM 1527 O O . ILE A 1 195 ? -3.617 0.313 20.101 1.00 93.50 195 ILE A O 1
ATOM 1531 N N . TYR A 1 196 ? -4.879 -1.521 20.387 1.00 92.31 196 TYR A N 1
ATOM 1532 C CA . TYR A 1 196 ? -6.162 -0.829 20.268 1.00 92.31 196 TYR A CA 1
ATOM 1533 C C . TYR A 1 196 ? -6.334 0.251 21.342 1.00 92.31 196 TYR A C 1
ATOM 1535 O O . TYR A 1 196 ? -6.693 1.384 21.026 1.00 92.31 196 TYR A O 1
ATOM 1543 N N . LEU A 1 197 ? -6.050 -0.074 22.606 1.00 90.69 197 LEU A N 1
ATOM 1544 C CA . LEU A 1 197 ? -6.157 0.874 23.716 1.00 90.69 197 LEU A CA 1
ATOM 1545 C C . LEU A 1 197 ? -5.154 2.019 23.582 1.00 90.69 197 LEU A C 1
ATOM 1547 O O . LEU A 1 197 ? -5.519 3.176 23.798 1.00 90.69 197 LEU A O 1
ATOM 1551 N N . ASN A 1 198 ? -3.917 1.710 23.188 1.00 93.00 198 ASN A N 1
ATOM 1552 C CA . ASN A 1 198 ? -2.896 2.719 22.941 1.00 93.00 198 ASN A CA 1
ATOM 1553 C C . ASN A 1 198 ? -3.320 3.671 21.813 1.00 93.00 198 ASN A C 1
ATOM 1555 O O . ASN A 1 198 ? -3.230 4.887 21.966 1.00 93.00 198 ASN A O 1
ATOM 1559 N N . LEU A 1 199 ? -3.850 3.141 20.708 1.00 94.69 199 LEU A N 1
ATOM 1560 C CA . LEU A 1 199 ? -4.350 3.957 19.605 1.00 94.69 199 LEU A CA 1
ATOM 1561 C C . LEU A 1 199 ? -5.521 4.851 20.039 1.00 94.69 199 LEU A C 1
ATOM 1563 O O . LEU A 1 199 ? -5.507 6.044 19.745 1.00 94.69 199 LEU A O 1
ATOM 1567 N N . CYS A 1 200 ? -6.508 4.306 20.757 1.00 92.81 200 CYS A N 1
ATOM 1568 C CA . CYS A 1 200 ? -7.630 5.086 21.287 1.00 92.81 200 CYS A CA 1
ATOM 1569 C C . CYS A 1 200 ? -7.146 6.236 22.173 1.00 92.81 200 CYS A C 1
ATOM 1571 O O . CYS A 1 200 ? -7.591 7.364 21.990 1.00 92.81 200 CYS A O 1
ATOM 1573 N N . LYS A 1 201 ? -6.197 5.971 23.077 1.00 91.69 201 LYS A N 1
ATOM 1574 C CA . LYS A 1 201 ? -5.610 7.007 23.928 1.00 91.69 201 LYS A CA 1
ATOM 1575 C C . LYS A 1 201 ? -4.956 8.116 23.096 1.00 91.69 201 LYS A C 1
ATOM 1577 O O . LYS A 1 201 ? -5.323 9.269 23.254 1.00 91.69 201 LYS A O 1
ATOM 1582 N N . ASN A 1 202 ? -4.064 7.774 22.163 1.00 94.38 202 ASN A N 1
ATOM 1583 C CA . ASN A 1 202 ? -3.383 8.772 21.324 1.00 94.38 202 ASN A CA 1
ATOM 1584 C C . ASN A 1 202 ? -4.369 9.613 20.493 1.00 94.38 202 ASN A C 1
ATOM 1586 O O . ASN A 1 202 ? -4.189 10.816 20.320 1.00 94.38 202 ASN A O 1
ATOM 1590 N N . LEU A 1 203 ? -5.436 8.993 19.983 1.00 94.81 203 LEU A N 1
ATOM 1591 C CA . LEU A 1 203 ? -6.488 9.700 19.253 1.00 94.81 203 LEU A CA 1
ATOM 1592 C C . LEU A 1 203 ? -7.345 10.598 20.163 1.00 94.81 203 LEU A C 1
ATOM 1594 O O . LEU A 1 203 ? -7.775 11.658 19.709 1.00 94.81 203 LEU A O 1
ATOM 1598 N N . SER A 1 204 ? -7.601 10.178 21.406 1.00 92.50 204 SER A N 1
ATOM 1599 C CA . SER A 1 204 ? -8.313 10.949 22.438 1.00 92.50 204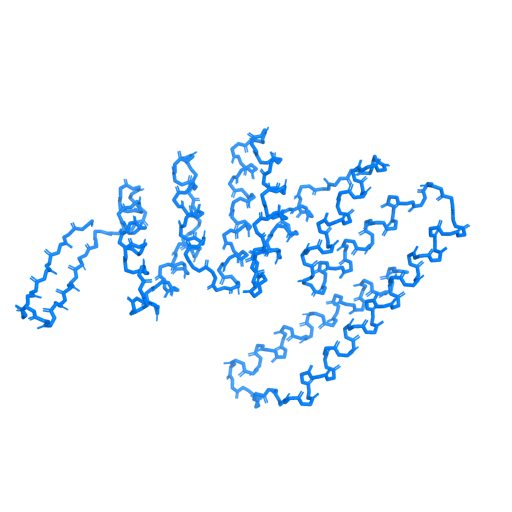 SER A CA 1
ATOM 1600 C C . SER A 1 204 ? -7.491 12.168 22.866 1.00 92.50 204 SER A C 1
ATOM 1602 O O . SER A 1 204 ? -7.979 13.294 22.790 1.00 92.50 204 SER A O 1
ATOM 1604 N N . ASP A 1 205 ? -6.203 11.964 23.169 1.00 92.38 205 ASP A N 1
ATOM 1605 C CA . ASP A 1 205 ? -5.242 13.019 23.519 1.00 92.38 205 ASP A CA 1
ATOM 1606 C C . ASP A 1 205 ? -5.144 14.078 22.400 1.00 92.38 205 ASP A C 1
ATOM 1608 O O . ASP A 1 205 ? -5.052 15.277 22.657 1.00 92.38 205 ASP A O 1
ATOM 1612 N N . ALA A 1 206 ? -5.253 13.645 21.140 1.00 94.06 206 ALA A N 1
ATOM 1613 C CA . ALA A 1 206 ? -5.282 14.508 19.961 1.00 94.06 206 ALA A CA 1
ATOM 1614 C C . ALA A 1 206 ? -6.674 15.100 19.625 1.00 94.06 206 ALA A C 1
ATOM 1616 O O . ALA A 1 206 ? -6.823 15.761 18.596 1.00 94.06 206 ALA A O 1
ATOM 1617 N N . SER A 1 207 ? -7.705 14.862 20.446 1.00 92.88 207 SER A N 1
ATOM 1618 C CA . SER A 1 207 ? -9.099 15.297 20.222 1.00 92.88 207 SER A CA 1
ATOM 1619 C C . SER A 1 207 ? -9.703 14.837 18.882 1.00 92.88 207 SER A C 1
ATOM 1621 O O . SER A 1 207 ? -10.534 15.519 18.281 1.00 92.88 207 SER A O 1
ATOM 1623 N N . LEU A 1 208 ? -9.281 13.672 18.377 1.00 93.06 208 LEU A N 1
ATOM 1624 C CA . LEU A 1 208 ? -9.720 13.119 17.086 1.00 93.06 208 LEU A CA 1
ATOM 1625 C C . LEU A 1 208 ? -10.847 12.094 17.202 1.00 93.06 208 LEU A C 1
ATOM 1627 O O . LEU A 1 208 ? -11.451 11.735 16.183 1.00 93.06 208 LEU A O 1
ATOM 1631 N N . ILE A 1 209 ? -11.100 11.612 18.416 1.00 88.88 209 ILE A N 1
ATOM 1632 C CA . ILE A 1 209 ? -12.232 10.766 18.781 1.00 88.88 209 ILE A CA 1
ATOM 1633 C C . ILE A 1 209 ? -12.845 11.282 20.082 1.00 88.88 209 ILE A C 1
ATOM 1635 O O . ILE A 1 209 ? -12.199 12.001 20.840 1.00 88.88 209 ILE A O 1
ATOM 1639 N N . GLY A 1 210 ? -14.104 10.921 20.325 1.00 82.75 210 GLY A N 1
ATOM 1640 C CA . GLY A 1 210 ? -14.732 11.171 21.617 1.00 82.75 210 GLY A CA 1
ATOM 1641 C C . GLY A 1 210 ? -14.134 10.296 22.726 1.00 82.75 210 GLY A C 1
ATOM 1642 O O . GLY A 1 210 ? -13.471 9.296 22.428 1.00 82.75 210 GLY A O 1
ATOM 1643 N N . PRO A 1 211 ? -14.413 10.637 23.994 1.00 70.94 211 PRO A N 1
ATOM 1644 C CA . PRO A 1 211 ? -13.959 9.862 25.142 1.00 70.94 211 PRO A CA 1
ATOM 1645 C C . PRO A 1 211 ? -14.398 8.396 25.016 1.00 70.94 211 PRO A C 1
ATOM 1647 O O . PRO A 1 211 ? -15.554 8.098 24.697 1.00 70.94 211 PRO A O 1
ATOM 1650 N N . CYS A 1 212 ? -13.464 7.473 25.239 1.00 72.19 212 CYS A N 1
ATOM 1651 C CA . CYS A 1 212 ? -13.667 6.045 25.023 1.00 72.19 212 CYS A CA 1
ATOM 1652 C C . CYS A 1 212 ? -13.858 5.322 26.356 1.00 72.19 212 CYS A C 1
ATOM 1654 O O . CYS A 1 212 ? -12.941 5.243 27.170 1.00 72.19 212 CYS A O 1
ATOM 1656 N N . LEU A 1 213 ? -15.037 4.730 26.558 1.00 74.88 213 LEU A N 1
ATOM 1657 C CA . LEU A 1 213 ? -15.300 3.866 27.706 1.00 74.88 213 LEU A CA 1
ATOM 1658 C C . LEU A 1 213 ? -14.874 2.435 27.366 1.00 74.88 213 LEU A C 1
ATOM 1660 O O . LEU A 1 213 ? -15.491 1.751 26.549 1.00 74.88 213 LEU A O 1
ATOM 1664 N N . VAL A 1 214 ? -13.786 1.989 27.981 1.00 72.50 214 VAL A N 1
ATOM 1665 C CA . VAL A 1 214 ? -13.268 0.631 27.843 1.00 72.50 214 VAL A CA 1
ATOM 1666 C C . VAL A 1 214 ? -13.917 -0.236 28.905 1.00 72.50 214 VAL A C 1
ATOM 1668 O O . VAL A 1 214 ? -13.743 0.002 30.100 1.00 72.50 214 VAL A O 1
ATOM 1671 N N . TYR A 1 215 ? -14.644 -1.251 28.449 1.00 78.62 215 TYR A N 1
ATOM 1672 C CA . TYR A 1 215 ? -15.278 -2.258 29.286 1.00 78.62 215 TYR A CA 1
ATOM 1673 C C . TYR A 1 215 ? -14.593 -3.607 29.069 1.00 78.62 215 TYR A C 1
ATOM 1675 O O . TYR A 1 215 ? -14.662 -4.176 27.978 1.00 78.62 215 TYR A O 1
ATOM 1683 N N . LEU A 1 216 ? -13.916 -4.107 30.098 1.00 74.31 216 LEU A N 1
ATOM 1684 C CA . LEU A 1 216 ? -13.152 -5.350 30.052 1.00 74.31 216 LEU A CA 1
ATOM 1685 C C . LEU A 1 216 ? -13.661 -6.314 31.114 1.00 74.31 216 LEU A C 1
ATOM 1687 O O . LEU A 1 216 ? -13.719 -5.971 32.293 1.00 74.31 216 LEU A O 1
ATOM 1691 N N . TYR A 1 217 ? -13.995 -7.532 30.695 1.00 80.19 217 TYR A N 1
ATOM 1692 C CA . TYR A 1 217 ? -14.346 -8.612 31.607 1.00 80.19 217 TYR A CA 1
ATOM 1693 C C . TYR A 1 217 ? -13.236 -9.644 31.659 1.00 80.19 217 TYR A C 1
ATOM 1695 O O . TYR A 1 217 ? -12.965 -10.332 30.674 1.00 80.19 217 TYR A O 1
ATOM 1703 N N . VAL A 1 218 ? -12.616 -9.786 32.823 1.00 78.62 218 VAL A N 1
ATOM 1704 C CA . VAL A 1 218 ? -11.599 -10.805 33.050 1.00 78.62 218 VAL A CA 1
ATOM 1705 C C . VAL A 1 218 ? -12.252 -11.986 33.755 1.00 78.62 218 VAL A C 1
ATOM 1707 O O . VAL A 1 218 ? -12.333 -12.037 34.984 1.00 78.62 218 VAL A O 1
ATOM 1710 N N . ASN A 1 219 ? -12.718 -12.952 32.956 1.00 79.31 219 ASN A N 1
ATOM 1711 C CA . ASN A 1 219 ? -13.504 -14.101 33.421 1.00 79.31 219 ASN A CA 1
ATOM 1712 C C . ASN A 1 219 ? -12.802 -14.895 34.540 1.00 79.31 219 ASN A C 1
ATOM 1714 O O . ASN A 1 219 ? -13.423 -15.229 35.546 1.00 79.31 219 ASN A O 1
ATOM 1718 N N . LYS A 1 220 ? -11.479 -15.102 34.425 1.00 84.81 220 LYS A N 1
ATOM 1719 C CA . LYS A 1 220 ? -10.657 -15.817 35.425 1.00 84.81 220 LYS A CA 1
ATOM 1720 C C . LYS A 1 220 ? -10.805 -15.255 36.846 1.00 84.81 220 LYS A C 1
ATOM 1722 O O . LYS A 1 220 ? -10.716 -16.012 37.805 1.00 84.81 220 LYS A O 1
ATOM 1727 N N . TYR A 1 221 ? -11.044 -13.951 36.972 1.00 87.25 221 TYR A N 1
ATOM 1728 C CA . TYR A 1 221 ? -11.162 -13.257 38.256 1.00 87.25 221 TYR A CA 1
ATOM 1729 C C . TYR A 1 221 ? -12.575 -12.728 38.522 1.00 87.25 221 TYR A C 1
ATOM 1731 O O . TYR A 1 221 ? -12.784 -12.051 39.523 1.00 87.25 221 TYR A O 1
ATOM 1739 N N . ARG A 1 222 ? -13.537 -12.996 37.624 1.00 83.31 222 ARG A N 1
ATOM 1740 C CA . ARG A 1 222 ? -14.872 -12.371 37.620 1.00 83.31 222 ARG A CA 1
ATOM 1741 C C . ARG A 1 222 ? -14.809 -10.841 37.774 1.00 83.31 222 ARG A C 1
ATOM 1743 O O . ARG A 1 222 ? -15.673 -10.242 38.409 1.00 83.31 222 ARG A O 1
ATOM 1750 N N . LEU A 1 223 ? -13.778 -10.220 37.201 1.00 81.88 223 LEU A N 1
ATOM 1751 C CA . LEU A 1 223 ? -13.482 -8.801 37.372 1.00 81.88 223 LEU A CA 1
ATOM 1752 C C . LEU A 1 223 ? -13.990 -7.998 36.175 1.00 81.88 223 LEU A C 1
ATOM 1754 O O . LEU A 1 223 ? -13.699 -8.343 35.029 1.00 81.88 223 LEU A O 1
ATOM 1758 N N . TRP A 1 224 ? -14.680 -6.896 36.457 1.00 80.62 224 TRP A N 1
ATOM 1759 C CA . TRP A 1 224 ? -15.040 -5.885 35.469 1.00 80.62 224 TRP A CA 1
ATOM 1760 C C . TRP A 1 224 ? -14.114 -4.682 35.619 1.00 80.62 224 TRP A C 1
ATOM 1762 O O . TRP A 1 224 ? -13.994 -4.115 36.703 1.00 80.62 224 TRP A O 1
ATOM 1772 N N . ILE A 1 225 ? -13.464 -4.291 34.529 1.00 79.06 225 ILE A N 1
ATOM 1773 C CA . ILE A 1 225 ? -12.654 -3.080 34.449 1.00 79.06 225 ILE A CA 1
ATOM 1774 C C . ILE A 1 225 ? -13.407 -2.102 33.558 1.00 79.06 225 ILE A C 1
ATOM 1776 O O . ILE A 1 225 ? -13.644 -2.385 32.384 1.00 79.06 225 ILE A O 1
ATOM 1780 N N . ILE A 1 226 ? -13.772 -0.956 34.130 1.00 79.19 226 ILE A N 1
ATOM 1781 C CA . ILE A 1 226 ? -14.351 0.172 33.404 1.00 79.19 226 ILE A CA 1
ATOM 1782 C C . ILE A 1 226 ? -13.347 1.311 33.473 1.00 79.19 226 ILE A C 1
ATOM 1784 O O . ILE A 1 226 ? -13.016 1.780 34.561 1.00 79.19 226 ILE A O 1
ATOM 1788 N N . ARG A 1 227 ? -12.838 1.740 32.320 1.00 73.25 227 ARG A N 1
ATOM 1789 C CA . ARG A 1 227 ? -11.872 2.837 32.242 1.00 73.25 227 ARG A CA 1
ATOM 1790 C C . ARG A 1 227 ? -12.265 3.811 31.147 1.00 73.25 227 ARG A C 1
ATOM 1792 O O . ARG A 1 227 ? -12.510 3.397 30.022 1.00 73.25 227 ARG A O 1
ATOM 1799 N N . MET A 1 228 ? -12.279 5.094 31.486 1.00 76.44 228 MET A N 1
ATOM 1800 C CA . MET A 1 228 ? -12.361 6.175 30.508 1.00 76.44 228 MET A CA 1
ATOM 1801 C C . MET A 1 228 ? -10.957 6.490 29.985 1.00 76.44 228 MET A C 1
ATOM 1803 O O . MET A 1 228 ? -10.026 6.641 30.783 1.00 76.44 228 MET A O 1
ATOM 1807 N N . LEU A 1 229 ? -10.823 6.534 28.660 1.00 67.69 229 LEU A N 1
ATOM 1808 C CA . LEU A 1 229 ? -9.656 6.998 27.905 1.00 67.69 229 LEU A CA 1
ATOM 1809 C C . LEU A 1 229 ? -10.015 8.260 27.116 1.00 67.69 229 LEU A C 1
ATOM 1811 O O . LEU A 1 229 ? -11.190 8.366 26.693 1.00 67.69 229 LEU A O 1
#

pLDDT: mean 92.21, std 5.89, range [67.69, 98.38]

Organism: Nicotiana attenuata (NCBI:txid49451)

Radius of gyration: 21.34 Å; chains: 1; bounding box: 46×42×66 Å

InterPro domains:
  IPR002885 Pentatricopeptide repeat [PS51375] (137-171)
  IPR011990 Tetratricopeptide-like helical domain superfamily [G3DSA:1.25.40.10] (18-207)